Protein AF-A0A9D2EIH2-F1 (afdb_monomer_lite)

Radius of gyration: 29.34 Å; chains: 1; bounding box: 34×124×40 Å

Sequence (206 aa):
MKATLFTRWRSFARISAAAAVFTAVFATQPALVQAADYPHSTKGWLQACQKVGRKLTKHNFTYGIRSRDTLKEGIEHGRKANCAAYVSWCLQEFGVVGEGDTLYTKGGKLVTRFDTWQRRVKIIKVKKKAGKVTNLKPGDIVGWKDIVHMNIYAGENSYGEKLWLDGGSAATAPGRPRRYYRANQILPYNYLDNHKISFIIRIKGL

Foldseek 3Di:
DDDDDDDDDDDDDDDDDDDDPDPPPPPPDPPPDPPQPADLDLVRLLVLLLVLLVLLQVLFAFEDDPAALESVCCSVPPSYDAQFSSVNNSCCSRVLDDRSWTWFDDLLDIDTPDDPRPVFKDKFFFFDQQLPDPPDDQQKWWGFNPDRHIWGWHAADPVRATWIQGRHQVQFDDDPRTTGDDNSPTDRPPVSNRTTTGIIIGGPPD

Secondary structure (DSSP, 8-state):
------------------------------------SS-SSHHHHHHHHHHHHHHHHHTT-EE-S---SSHHHHHHHT-EE-HHHHHHHHHHHTTSS-TT--EEEETTEEEES--S-TTTEEEEEEEEEGGG-----TT-EEEESSSS-EEEEEEE-TT-PEEEEE-SGGGB-SSSS-BBS-TT--EE-GGGGGSEEEEEEEETT-

pLDDT: mean 86.03, std 19.99, range [34.5, 98.75]

Structure (mmCIF, N/CA/C/O backbone):
data_AF-A0A9D2EIH2-F1
#
_entry.id   AF-A0A9D2EIH2-F1
#
loop_
_atom_site.group_PDB
_atom_site.id
_atom_site.type_symbol
_atom_site.label_atom_id
_atom_site.label_alt_id
_atom_site.label_comp_id
_atom_site.label_asym_id
_atom_site.label_entity_id
_atom_site.label_seq_id
_atom_site.pdbx_PDB_ins_code
_atom_site.Cartn_x
_atom_site.Cartn_y
_atom_site.Cartn_z
_atom_site.occupancy
_atom_site.B_iso_or_equiv
_atom_site.auth_seq_id
_atom_site.auth_comp_id
_atom_site.auth_asym_id
_atom_site.auth_atom_id
_atom_site.pdbx_PDB_model_num
ATOM 1 N N . MET A 1 1 ? -4.485 -108.711 21.086 1.00 35.66 1 MET A N 1
ATOM 2 C CA . MET A 1 1 ? -3.013 -108.726 21.254 1.00 35.66 1 MET A CA 1
ATOM 3 C C . MET A 1 1 ? -2.452 -107.425 20.686 1.00 35.66 1 MET A C 1
ATOM 5 O O . MET A 1 1 ? -2.891 -107.088 19.602 1.00 35.66 1 MET A O 1
ATOM 9 N N . LYS A 1 2 ? -1.587 -106.727 21.454 1.00 34.50 2 LYS A N 1
ATOM 10 C CA . LYS A 1 2 ? -0.426 -105.859 21.088 1.00 34.50 2 LYS A CA 1
ATOM 11 C C . LYS A 1 2 ? -0.485 -105.091 19.736 1.00 34.50 2 LYS A C 1
ATOM 13 O O . LYS A 1 2 ? -0.757 -105.699 18.722 1.00 34.50 2 LYS A O 1
ATOM 18 N N . ALA A 1 3 ? -0.120 -103.819 19.569 1.00 37.75 3 ALA A N 1
ATOM 19 C CA . ALA A 1 3 ? 0.664 -102.872 20.356 1.00 37.75 3 ALA A CA 1
ATOM 20 C C . ALA A 1 3 ? 0.514 -101.442 19.774 1.00 37.75 3 ALA A C 1
ATOM 22 O O . ALA A 1 3 ? 0.181 -101.246 18.610 1.00 37.75 3 ALA A O 1
ATOM 23 N N . THR A 1 4 ? 0.819 -100.470 20.628 1.00 41.28 4 THR A N 1
ATOM 24 C CA . THR A 1 4 ? 1.286 -99.089 20.395 1.00 41.28 4 THR A CA 1
ATOM 25 C C . THR A 1 4 ? 2.268 -98.891 19.222 1.00 41.28 4 THR A C 1
ATOM 27 O O . THR A 1 4 ? 3.165 -99.713 19.078 1.00 41.28 4 THR A O 1
ATOM 30 N N . LEU A 1 5 ? 2.250 -97.739 18.526 1.00 37.62 5 LEU A N 1
ATOM 31 C CA . LEU A 1 5 ? 3.149 -96.589 18.791 1.00 37.62 5 LEU A CA 1
ATOM 32 C C . LEU A 1 5 ? 2.928 -95.401 17.823 1.00 37.62 5 LEU A C 1
ATOM 34 O O . LEU A 1 5 ? 2.564 -95.557 16.664 1.00 37.62 5 LEU A O 1
ATOM 38 N N . PHE A 1 6 ? 3.197 -94.209 18.355 1.00 39.34 6 PHE A N 1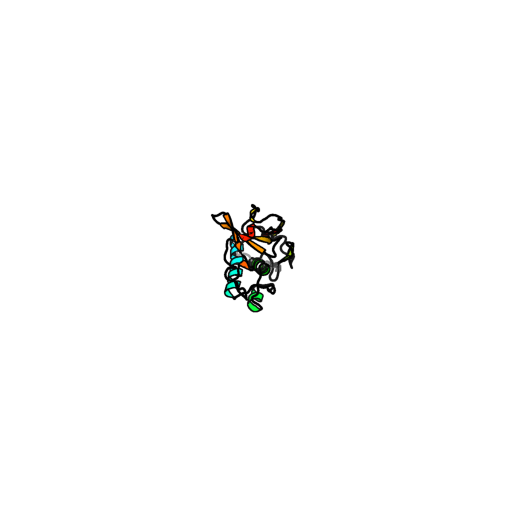
ATOM 39 C CA . PHE A 1 6 ? 3.209 -92.879 17.739 1.00 39.34 6 PHE A CA 1
ATOM 40 C C . PHE A 1 6 ? 4.209 -92.712 16.581 1.00 39.34 6 PHE A C 1
ATOM 42 O O . PHE A 1 6 ? 5.313 -93.242 16.656 1.00 39.34 6 PHE A O 1
ATOM 49 N N . THR A 1 7 ? 3.932 -91.783 15.651 1.00 44.41 7 THR A N 1
ATOM 50 C CA . THR A 1 7 ? 4.837 -90.639 15.375 1.00 44.41 7 THR A CA 1
ATOM 51 C C . THR A 1 7 ? 4.195 -89.532 14.524 1.00 44.41 7 THR A C 1
ATOM 53 O O . THR A 1 7 ? 3.436 -89.768 13.592 1.00 44.41 7 THR A O 1
ATOM 56 N N . ARG A 1 8 ? 4.512 -88.292 14.917 1.00 39.16 8 ARG A N 1
ATOM 57 C CA . ARG A 1 8 ? 4.218 -86.989 14.293 1.00 39.16 8 ARG A CA 1
ATOM 58 C C . ARG A 1 8 ? 4.809 -86.866 12.876 1.00 39.16 8 ARG A C 1
ATOM 60 O O . ARG A 1 8 ? 5.963 -87.230 12.708 1.00 39.16 8 ARG A O 1
ATOM 67 N N . TRP A 1 9 ? 4.160 -86.114 11.979 1.00 34.88 9 TRP A N 1
ATOM 68 C CA . TRP A 1 9 ? 4.660 -84.788 11.559 1.00 34.88 9 TRP A CA 1
ATOM 69 C C . TRP A 1 9 ? 3.592 -83.973 10.814 1.00 34.88 9 TRP A C 1
ATOM 71 O O . TRP A 1 9 ? 2.678 -84.497 10.191 1.00 34.88 9 TRP A O 1
ATOM 81 N N . ARG A 1 10 ? 3.708 -82.660 10.988 1.00 36.94 10 ARG A N 1
ATOM 82 C CA . ARG A 1 10 ? 2.750 -81.586 10.723 1.00 36.94 10 ARG A CA 1
ATOM 83 C C . ARG A 1 10 ? 2.661 -81.145 9.254 1.00 36.94 10 ARG A C 1
ATOM 85 O O . ARG A 1 10 ? 3.682 -80.932 8.615 1.00 36.94 10 ARG A O 1
ATOM 92 N N . SER A 1 11 ? 1.411 -80.916 8.843 1.00 44.00 11 SER A N 1
ATOM 93 C CA . SER A 1 11 ? 0.842 -79.712 8.207 1.00 44.00 11 SER A CA 1
ATOM 94 C C . SER A 1 11 ? 1.610 -78.999 7.094 1.00 44.00 11 SER A C 1
ATOM 96 O O . SER A 1 11 ? 2.642 -78.420 7.377 1.00 44.00 11 SER A O 1
ATOM 98 N N . PHE A 1 12 ? 0.970 -78.834 5.927 1.00 38.28 12 PHE A N 1
ATOM 99 C CA . PHE A 1 12 ? 0.805 -77.533 5.251 1.00 38.28 12 PHE A CA 1
ATOM 100 C C . PHE A 1 12 ? -0.429 -77.582 4.330 1.00 38.28 12 PHE A C 1
ATOM 102 O O . PHE A 1 12 ? -0.413 -78.199 3.267 1.00 38.28 12 PHE A O 1
ATOM 109 N N . ALA A 1 13 ? -1.519 -76.941 4.763 1.00 43.25 13 ALA A N 1
ATOM 110 C CA . ALA A 1 13 ? -2.694 -76.689 3.935 1.00 43.25 13 ALA A CA 1
ATOM 111 C C . ALA A 1 13 ? -2.374 -75.553 2.953 1.00 43.25 13 ALA A C 1
ATOM 113 O O . ALA A 1 13 ? -1.961 -74.466 3.357 1.00 43.25 13 ALA A O 1
ATOM 114 N N . ARG A 1 14 ? -2.545 -75.824 1.659 1.00 42.59 14 ARG A N 1
ATOM 115 C CA . ARG A 1 14 ? -2.424 -74.838 0.583 1.00 42.59 14 ARG A CA 1
ATOM 116 C C . ARG A 1 14 ? -3.642 -73.916 0.635 1.00 42.59 14 ARG A C 1
ATOM 118 O O . ARG A 1 14 ? -4.746 -74.353 0.331 1.00 42.59 14 ARG A O 1
ATOM 125 N N . ILE A 1 15 ? -3.440 -72.662 1.030 1.00 46.94 15 ILE A N 1
ATOM 126 C CA . ILE A 1 15 ? -4.450 -71.606 0.911 1.00 46.94 15 ILE A CA 1
ATOM 127 C C . ILE A 1 15 ? -4.136 -70.819 -0.359 1.00 46.94 15 ILE A C 1
ATOM 129 O O . ILE A 1 15 ? -3.085 -70.193 -0.477 1.00 46.94 15 ILE A O 1
ATOM 133 N N . SER A 1 16 ? -5.047 -70.901 -1.322 1.00 43.16 16 SER A N 1
ATOM 134 C CA . SER A 1 16 ? -5.017 -70.174 -2.587 1.00 43.16 16 SER A CA 1
ATOM 135 C C . SER A 1 16 ? -5.216 -68.677 -2.336 1.00 43.16 16 SER A C 1
ATOM 137 O O . SER A 1 16 ? -6.261 -68.264 -1.837 1.00 43.16 16 SER A O 1
ATOM 139 N N . ALA A 1 17 ? -4.221 -67.858 -2.676 1.00 41.06 17 ALA A N 1
ATOM 140 C CA . ALA A 1 17 ? -4.315 -66.405 -2.602 1.00 41.06 17 ALA A CA 1
ATOM 141 C C . ALA A 1 17 ? -5.114 -65.864 -3.800 1.00 41.06 17 ALA A C 1
ATOM 143 O O . ALA A 1 17 ? -4.624 -65.842 -4.927 1.00 41.06 17 ALA A O 1
ATOM 144 N N . ALA A 1 18 ? -6.345 -65.416 -3.554 1.00 44.53 18 ALA A N 1
ATOM 145 C CA . ALA A 1 18 ? -7.070 -64.553 -4.478 1.00 44.53 18 ALA A CA 1
ATOM 146 C C . ALA A 1 18 ? -6.528 -63.122 -4.326 1.00 44.53 18 ALA A C 1
ATOM 148 O O . ALA A 1 18 ? -6.710 -62.484 -3.289 1.00 44.53 18 ALA A O 1
ATOM 149 N N . ALA A 1 19 ? -5.822 -62.630 -5.343 1.00 44.78 19 ALA A N 1
ATOM 150 C CA . ALA A 1 19 ? -5.312 -61.265 -5.383 1.00 44.78 19 ALA A CA 1
ATOM 151 C C . ALA A 1 19 ? -6.465 -60.281 -5.648 1.00 44.78 19 ALA A C 1
ATOM 153 O O . ALA A 1 19 ? -6.881 -60.081 -6.787 1.00 44.78 19 ALA A O 1
ATOM 154 N N . ALA A 1 20 ? -6.989 -59.663 -4.590 1.00 48.16 20 ALA A N 1
ATOM 155 C CA . ALA A 1 20 ? -7.861 -58.501 -4.706 1.00 48.16 20 ALA A CA 1
ATOM 156 C C . ALA A 1 20 ? -7.002 -57.267 -5.021 1.00 48.16 20 ALA A C 1
ATOM 158 O O . ALA A 1 20 ? -6.320 -56.725 -4.150 1.00 48.16 20 ALA A O 1
ATOM 159 N N . VAL A 1 21 ? -7.012 -56.830 -6.281 1.00 45.09 21 VAL A N 1
ATOM 160 C CA . VAL A 1 21 ? -6.385 -55.573 -6.703 1.00 45.09 21 VAL A CA 1
ATOM 161 C C . VAL A 1 21 ? -7.295 -54.424 -6.274 1.00 45.09 21 VAL A C 1
ATOM 163 O O . VAL A 1 21 ? -8.202 -54.021 -6.997 1.00 45.09 21 VAL A O 1
ATOM 166 N N . PHE A 1 22 ? -7.066 -53.891 -5.076 1.00 42.72 22 PHE A N 1
ATOM 167 C CA . PHE A 1 22 ? -7.589 -52.583 -4.699 1.00 42.72 22 PHE A CA 1
ATOM 168 C C . PHE A 1 22 ? -6.728 -51.516 -5.375 1.00 42.72 22 PHE A C 1
ATOM 170 O O . PHE A 1 22 ? -5.653 -51.164 -4.890 1.00 42.72 22 PHE A O 1
ATOM 177 N N . THR A 1 23 ? -7.190 -50.980 -6.504 1.00 46.56 23 THR A N 1
ATOM 178 C CA . THR A 1 23 ? -6.662 -49.715 -7.019 1.00 46.56 23 THR A CA 1
ATOM 179 C C . THR A 1 23 ? -7.082 -48.611 -6.056 1.00 46.56 23 THR A C 1
ATOM 181 O O . THR A 1 23 ? -8.184 -48.069 -6.150 1.00 46.56 23 THR A O 1
ATOM 184 N N . ALA A 1 24 ? -6.214 -48.295 -5.096 1.00 52.09 24 ALA A N 1
ATOM 185 C CA . ALA A 1 24 ? -6.319 -47.073 -4.321 1.00 52.09 24 ALA A CA 1
ATOM 186 C C . ALA A 1 24 ? -6.140 -45.899 -5.291 1.00 52.09 24 ALA A C 1
ATOM 188 O O . ALA A 1 24 ? -5.022 -45.537 -5.659 1.00 52.09 24 ALA A O 1
ATOM 189 N N . VAL A 1 25 ? -7.252 -45.317 -5.740 1.00 51.03 25 VAL A N 1
ATOM 190 C CA . VAL A 1 25 ? -7.233 -43.984 -6.336 1.00 51.03 25 VAL A CA 1
ATOM 191 C C . VAL A 1 25 ? -6.885 -43.046 -5.190 1.00 51.03 25 VAL A C 1
ATOM 193 O O . VAL A 1 25 ? -7.752 -42.619 -4.429 1.00 51.03 25 VAL A O 1
ATOM 196 N N . PHE A 1 26 ? -5.594 -42.769 -5.019 1.00 46.97 26 PHE A N 1
ATOM 197 C CA . PHE A 1 26 ? -5.166 -41.618 -4.246 1.00 46.97 26 PHE A CA 1
ATOM 198 C C . PHE A 1 26 ? -5.733 -40.403 -4.969 1.00 46.97 26 PHE A C 1
ATOM 200 O O . PHE A 1 26 ? -5.185 -39.945 -5.970 1.00 46.97 26 PHE A O 1
ATOM 207 N N . ALA A 1 27 ? -6.873 -39.908 -4.490 1.00 51.06 27 ALA A N 1
ATOM 208 C CA . ALA A 1 27 ? -7.299 -38.556 -4.773 1.00 51.06 27 ALA A CA 1
ATOM 209 C C . ALA A 1 27 ? -6.177 -37.658 -4.251 1.00 51.06 27 ALA A C 1
ATOM 211 O O . ALA A 1 27 ? -6.099 -37.366 -3.058 1.00 51.06 27 ALA A O 1
ATOM 212 N N . THR A 1 28 ? -5.248 -37.287 -5.129 1.00 48.94 28 THR A N 1
ATOM 213 C CA . THR A 1 28 ? -4.278 -36.247 -4.833 1.00 48.94 28 THR A CA 1
ATOM 214 C C . THR A 1 28 ? -5.102 -34.993 -4.610 1.00 48.94 28 THR A C 1
ATOM 216 O O . THR A 1 28 ? -5.583 -34.377 -5.563 1.00 48.94 28 THR A O 1
ATOM 219 N N . GLN A 1 29 ? -5.321 -34.640 -3.341 1.00 44.97 29 GLN A N 1
ATOM 220 C CA . GLN A 1 29 ? -5.684 -33.277 -2.990 1.00 44.97 29 GLN A CA 1
ATOM 221 C C . GLN A 1 29 ? -4.731 -32.366 -3.773 1.00 44.97 29 GLN A C 1
ATOM 223 O O . GLN A 1 29 ? -3.523 -32.632 -3.762 1.00 44.97 29 GLN A O 1
ATOM 228 N N . PRO A 1 30 ? -5.221 -31.336 -4.486 1.00 44.81 30 PRO A N 1
ATOM 229 C CA . PRO A 1 30 ? -4.313 -30.378 -5.085 1.00 44.81 30 PRO A CA 1
ATOM 230 C C . PRO A 1 30 ? -3.443 -29.845 -3.950 1.00 44.81 30 PRO A C 1
ATOM 232 O O . PRO A 1 30 ? -3.964 -29.378 -2.934 1.00 44.81 30 PRO A O 1
ATOM 235 N N . ALA A 1 31 ? -2.131 -30.019 -4.090 1.00 44.00 31 ALA A N 1
ATOM 236 C CA . ALA A 1 31 ? -1.151 -29.632 -3.095 1.00 44.00 31 ALA A CA 1
ATOM 237 C C . ALA A 1 31 ? -1.246 -28.119 -2.855 1.00 44.00 31 ALA A C 1
ATOM 239 O O . ALA A 1 31 ? -0.608 -27.318 -3.529 1.00 44.00 31 ALA A O 1
ATOM 240 N N . LEU A 1 32 ? -2.053 -27.714 -1.880 1.00 46.12 32 LEU A N 1
ATOM 241 C CA . LEU A 1 32 ? -2.051 -26.370 -1.316 1.00 46.12 32 LEU A CA 1
ATOM 242 C C . LEU A 1 32 ? -0.958 -26.289 -0.251 1.00 46.12 32 LEU A C 1
ATOM 244 O O . LEU A 1 32 ? -1.243 -26.021 0.907 1.00 46.12 32 LEU A O 1
ATOM 248 N N . VAL A 1 33 ? 0.297 -26.553 -0.615 1.00 42.62 33 VAL A N 1
ATOM 249 C CA . VAL A 1 33 ? 1.427 -26.257 0.273 1.00 42.62 33 VAL A CA 1
ATOM 250 C C . VAL A 1 33 ? 2.649 -25.861 -0.557 1.00 42.62 33 VAL A C 1
ATOM 252 O O . VAL A 1 33 ? 3.651 -26.566 -0.607 1.00 42.62 33 VAL A O 1
ATOM 255 N N . GLN A 1 34 ? 2.6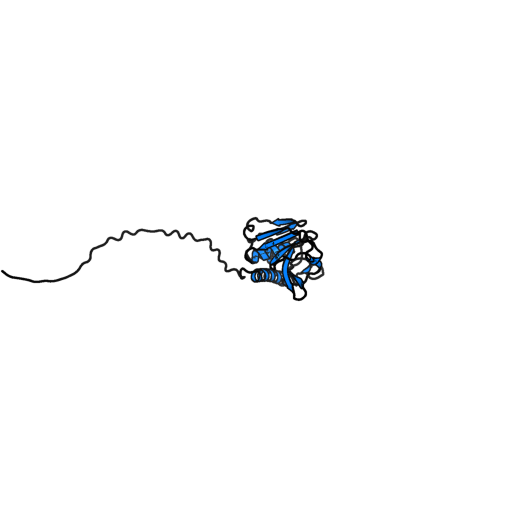07 -24.673 -1.165 1.00 40.16 34 GLN A N 1
ATOM 256 C CA . GLN A 1 34 ? 3.789 -23.827 -1.023 1.00 40.16 34 GLN A CA 1
ATOM 257 C C . GLN A 1 34 ? 3.769 -23.400 0.445 1.00 40.16 34 GLN A C 1
ATOM 259 O O . GLN A 1 34 ? 2.815 -22.745 0.872 1.00 40.16 34 GLN A O 1
ATOM 264 N N . ALA A 1 35 ? 4.761 -23.813 1.238 1.00 42.47 35 ALA A N 1
ATOM 265 C CA . ALA A 1 35 ? 4.979 -23.192 2.537 1.00 42.47 35 ALA A CA 1
ATOM 266 C C . ALA A 1 35 ? 5.021 -21.682 2.287 1.00 42.47 35 ALA A C 1
ATOM 268 O O . ALA A 1 35 ? 5.846 -21.219 1.501 1.00 42.47 35 ALA A O 1
ATOM 269 N N . ALA A 1 36 ? 4.064 -20.934 2.836 1.00 56.47 36 ALA A N 1
ATOM 270 C CA . ALA A 1 36 ? 4.052 -19.500 2.625 1.00 56.47 36 ALA A CA 1
ATOM 271 C C . ALA A 1 36 ? 5.391 -18.958 3.141 1.00 56.47 36 ALA A C 1
ATOM 273 O O . ALA A 1 36 ? 5.748 -19.222 4.290 1.00 56.47 36 ALA A O 1
ATOM 274 N N . ASP A 1 37 ? 6.108 -18.182 2.319 1.00 78.75 37 ASP A N 1
ATOM 275 C CA . ASP A 1 37 ? 7.345 -17.464 2.692 1.00 78.75 37 ASP A CA 1
ATOM 276 C C . ASP A 1 37 ? 7.169 -16.600 3.968 1.00 78.75 37 ASP A C 1
ATOM 278 O O . ASP A 1 37 ? 8.132 -16.055 4.511 1.00 78.75 37 ASP A O 1
ATOM 282 N N . TYR A 1 38 ? 5.927 -16.451 4.442 1.00 87.44 38 TYR A N 1
ATOM 283 C CA . TYR A 1 38 ? 5.506 -15.620 5.553 1.00 87.44 38 TYR A CA 1
ATOM 284 C C . TYR A 1 38 ? 4.580 -16.384 6.502 1.00 87.44 38 TYR A C 1
ATOM 286 O O . TYR A 1 38 ? 3.699 -17.120 6.049 1.00 87.44 38 TYR A O 1
ATOM 294 N N . PRO A 1 39 ? 4.669 -16.133 7.819 1.00 89.62 39 PRO A N 1
ATOM 295 C CA . PRO A 1 39 ? 3.660 -16.620 8.751 1.00 89.62 39 PRO A CA 1
ATOM 296 C C . PRO A 1 39 ? 2.291 -16.017 8.409 1.00 89.62 39 PRO A C 1
ATOM 298 O O . PRO A 1 39 ? 2.201 -14.817 8.136 1.00 89.62 39 PRO A O 1
ATOM 301 N N . HIS A 1 40 ? 1.216 -16.809 8.498 1.00 91.12 40 HIS A N 1
ATOM 302 C CA . HIS A 1 40 ? -0.156 -16.318 8.325 1.00 91.12 40 HIS A CA 1
ATOM 303 C C . HIS A 1 40 ? -0.574 -15.452 9.522 1.00 91.12 40 HIS A C 1
ATOM 305 O O . HIS A 1 40 ? -1.222 -15.895 10.462 1.00 91.12 40 HIS A O 1
ATOM 311 N N . SER A 1 41 ? -0.089 -14.217 9.524 1.00 96.25 41 SER A N 1
ATOM 312 C CA . SER A 1 41 ? -0.226 -13.245 10.600 1.00 96.25 41 SER A CA 1
ATOM 313 C C . SER A 1 41 ? -0.120 -11.842 10.022 1.00 96.25 41 SER A C 1
ATOM 315 O O . SER A 1 41 ? 0.472 -11.639 8.957 1.00 96.25 41 SER A O 1
ATOM 317 N N . THR A 1 42 ? -0.601 -10.851 10.766 1.00 97.19 42 THR A N 1
ATOM 318 C CA . THR A 1 42 ? -0.388 -9.442 10.422 1.00 97.19 42 THR A CA 1
ATOM 319 C C . THR A 1 42 ? 1.094 -9.108 10.173 1.00 97.19 42 THR A C 1
ATOM 321 O O . THR A 1 42 ? 1.417 -8.391 9.227 1.00 97.19 42 THR A O 1
ATOM 324 N N . LYS A 1 43 ? 2.023 -9.673 10.958 1.00 96.94 43 LYS A N 1
ATOM 325 C CA . LYS A 1 43 ? 3.469 -9.469 10.758 1.00 96.94 43 LYS A CA 1
ATOM 326 C C . LYS A 1 43 ? 3.941 -10.016 9.409 1.00 96.94 43 LYS A C 1
ATOM 328 O O . LYS A 1 43 ? 4.653 -9.315 8.694 1.00 96.94 43 LYS A O 1
ATOM 333 N N . GLY A 1 44 ? 3.535 -11.236 9.057 1.00 97.62 44 GLY A N 1
ATOM 334 C CA . GLY A 1 44 ? 3.892 -11.853 7.778 1.00 97.62 44 GLY A CA 1
ATOM 335 C C . GLY A 1 44 ? 3.331 -11.085 6.583 1.00 97.62 44 GLY A C 1
ATOM 336 O O . GLY A 1 44 ? 4.048 -10.838 5.616 1.00 97.62 44 GLY A O 1
ATOM 337 N N . TRP A 1 45 ? 2.093 -10.599 6.694 1.00 97.94 45 TRP A N 1
ATOM 338 C CA . TRP A 1 45 ? 1.482 -9.728 5.690 1.00 97.94 45 TRP A CA 1
ATOM 339 C C . TRP A 1 45 ? 2.303 -8.454 5.453 1.00 97.94 45 TRP A C 1
ATOM 341 O O . TRP A 1 45 ? 2.666 -8.145 4.316 1.00 97.94 45 TRP A O 1
ATOM 351 N N . LEU A 1 46 ? 2.668 -7.734 6.518 1.00 98.38 46 LEU A N 1
ATOM 352 C CA . LEU A 1 46 ? 3.494 -6.530 6.394 1.00 98.38 46 LEU A CA 1
ATOM 353 C C . LEU A 1 46 ? 4.888 -6.851 5.827 1.00 98.38 46 LEU A C 1
ATOM 355 O O . LEU A 1 46 ? 5.394 -6.096 4.997 1.00 98.38 46 LEU A O 1
ATOM 359 N N . GLN A 1 47 ? 5.490 -7.987 6.195 1.00 98.19 47 GLN A N 1
ATOM 360 C CA . GLN A 1 47 ? 6.776 -8.435 5.645 1.00 98.19 47 GLN A CA 1
ATOM 361 C C . GLN A 1 47 ? 6.716 -8.700 4.134 1.00 98.19 47 GLN A C 1
ATOM 363 O O . GLN A 1 47 ? 7.636 -8.288 3.416 1.00 98.19 47 GLN A O 1
ATOM 368 N N . ALA A 1 48 ? 5.636 -9.319 3.646 1.00 98.25 48 ALA A N 1
ATOM 369 C CA . ALA A 1 48 ? 5.388 -9.515 2.218 1.00 98.25 48 ALA A CA 1
ATOM 370 C C . ALA A 1 48 ? 5.323 -8.170 1.485 1.00 98.25 48 ALA A C 1
ATOM 372 O O . ALA A 1 48 ? 6.035 -7.940 0.503 1.00 98.25 48 ALA A O 1
ATOM 373 N N . CYS A 1 49 ? 4.578 -7.216 2.044 1.00 98.50 49 CYS A N 1
ATOM 374 C CA . CYS A 1 49 ? 4.461 -5.873 1.486 1.00 98.50 49 CYS A CA 1
ATOM 375 C C . CYS A 1 49 ? 5.804 -5.131 1.439 1.00 98.50 49 CYS A C 1
ATOM 377 O O . CYS A 1 49 ? 6.143 -4.453 0.462 1.00 98.50 49 CYS A O 1
ATOM 379 N N . GLN A 1 50 ? 6.617 -5.280 2.484 1.00 98.56 50 GLN A N 1
ATOM 380 C CA . GLN A 1 50 ? 7.960 -4.716 2.513 1.00 98.56 50 GLN A CA 1
ATOM 381 C C . GLN A 1 50 ? 8.891 -5.390 1.496 1.00 98.56 50 GLN A C 1
ATOM 383 O O . GLN A 1 50 ? 9.737 -4.699 0.928 1.00 98.56 50 GLN A O 1
ATOM 388 N N . LYS A 1 51 ? 8.754 -6.699 1.217 1.00 98.25 51 LYS A N 1
ATOM 389 C CA . LYS A 1 51 ? 9.524 -7.378 0.153 1.00 98.25 51 LYS A CA 1
ATOM 390 C C . LYS A 1 51 ? 9.185 -6.801 -1.213 1.00 98.25 51 LYS A C 1
ATOM 392 O O . LYS A 1 51 ? 10.116 -6.448 -1.939 1.00 98.25 51 LYS A O 1
ATOM 397 N N . VAL A 1 52 ? 7.900 -6.616 -1.523 1.00 98.50 52 VAL A N 1
ATOM 398 C CA . VAL A 1 52 ? 7.465 -5.930 -2.752 1.00 98.50 52 VAL A CA 1
ATOM 399 C C . VAL A 1 52 ? 8.103 -4.541 -2.823 1.00 98.50 52 VAL A C 1
ATOM 401 O O . VAL A 1 52 ? 8.769 -4.222 -3.805 1.00 98.50 52 VAL A O 1
ATOM 404 N N . GLY A 1 53 ? 8.017 -3.751 -1.748 1.00 98.19 53 GLY A N 1
ATOM 405 C CA . GLY A 1 53 ? 8.621 -2.416 -1.682 1.00 98.19 53 GLY A CA 1
ATOM 406 C C . GLY A 1 53 ? 10.136 -2.417 -1.926 1.00 98.19 53 GLY A C 1
ATOM 407 O O . GLY A 1 53 ? 10.640 -1.601 -2.697 1.00 98.19 53 GLY A O 1
ATOM 408 N N . ARG A 1 54 ? 10.868 -3.381 -1.345 1.00 98.38 54 ARG A N 1
ATOM 409 C CA . ARG A 1 54 ? 12.316 -3.547 -1.563 1.00 98.38 54 ARG A CA 1
ATOM 410 C C . ARG A 1 54 ? 12.623 -3.874 -3.020 1.00 98.38 54 ARG A C 1
ATOM 412 O O . ARG A 1 54 ? 13.608 -3.371 -3.553 1.00 98.38 54 ARG A O 1
ATOM 419 N N . LYS A 1 55 ? 11.796 -4.695 -3.674 1.00 98.12 55 LYS A N 1
ATOM 420 C CA . LYS A 1 55 ? 11.942 -5.015 -5.102 1.00 98.12 55 LYS A CA 1
ATOM 421 C C . LYS A 1 55 ? 11.725 -3.779 -5.975 1.00 98.12 55 LYS A C 1
ATOM 423 O O . LYS A 1 55 ? 1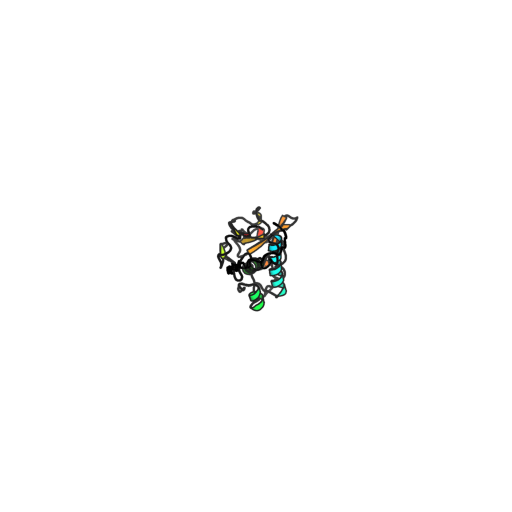2.500 -3.590 -6.908 1.00 98.12 55 LYS A O 1
ATOM 428 N N . LEU A 1 56 ? 10.766 -2.908 -5.644 1.00 98.12 56 LEU A N 1
ATOM 429 C CA . LEU A 1 56 ? 10.571 -1.647 -6.373 1.00 98.12 56 LEU A CA 1
ATOM 430 C C . LEU A 1 56 ? 11.833 -0.781 -6.347 1.00 98.12 56 LEU A C 1
ATOM 432 O O . LEU A 1 56 ? 12.293 -0.340 -7.400 1.00 98.12 56 LEU A O 1
ATOM 436 N N . THR A 1 57 ? 12.426 -0.595 -5.165 1.00 96.50 57 THR A N 1
ATOM 437 C CA . THR A 1 57 ? 13.676 0.161 -5.012 1.00 96.50 57 THR A CA 1
ATOM 438 C C . THR A 1 57 ? 14.835 -0.537 -5.730 1.00 96.50 57 THR A C 1
ATOM 440 O O . THR A 1 57 ? 15.493 0.070 -6.572 1.00 96.50 57 THR A O 1
ATOM 443 N N . LYS A 1 58 ? 15.047 -1.838 -5.477 1.00 97.12 58 LYS A N 1
ATOM 444 C CA . LYS A 1 58 ? 16.144 -2.632 -6.065 1.00 97.12 58 LYS A CA 1
ATOM 445 C C . LYS A 1 58 ? 16.144 -2.595 -7.594 1.00 97.12 58 LYS A C 1
ATOM 447 O O . LYS A 1 58 ? 17.202 -2.528 -8.209 1.00 97.12 58 LYS A O 1
ATOM 452 N N . HIS A 1 59 ? 14.965 -2.655 -8.206 1.00 96.75 59 HIS A N 1
ATOM 453 C CA . HIS A 1 59 ? 14.811 -2.692 -9.658 1.00 96.75 59 HIS A CA 1
ATOM 454 C C . HIS A 1 59 ? 14.512 -1.315 -10.267 1.00 96.75 59 HIS A C 1
ATOM 456 O O . HIS A 1 59 ? 14.107 -1.244 -11.425 1.00 96.75 59 HIS A O 1
ATOM 462 N N . ASN A 1 60 ? 14.748 -0.220 -9.534 1.00 95.00 60 ASN A N 1
ATOM 463 C CA . ASN A 1 60 ?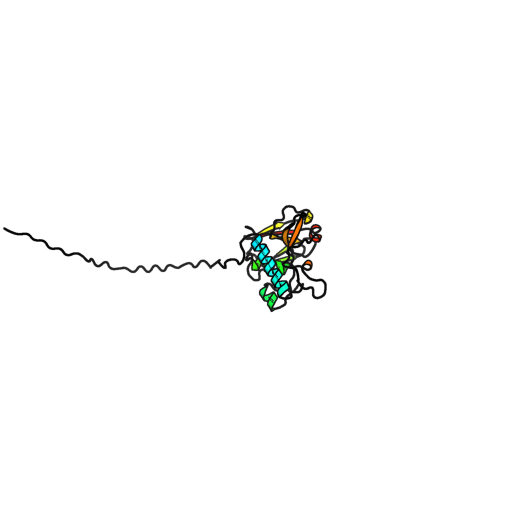 14.625 1.151 -10.035 1.00 95.00 60 ASN A CA 1
ATOM 464 C C . ASN A 1 60 ? 13.242 1.475 -10.623 1.00 95.00 60 ASN A C 1
ATOM 466 O O . ASN A 1 60 ? 13.132 2.133 -11.663 1.00 95.00 60 ASN A O 1
ATOM 470 N N . PHE A 1 61 ? 12.176 1.013 -9.966 1.00 97.75 61 PHE A N 1
ATOM 471 C CA . PHE A 1 61 ? 10.824 1.331 -10.400 1.00 97.75 61 PHE A CA 1
ATOM 472 C C . PHE A 1 61 ? 10.569 2.837 -10.358 1.00 97.75 61 PHE A C 1
ATOM 474 O O . PHE A 1 61 ? 11.054 3.567 -9.489 1.00 97.75 61 PHE A O 1
ATOM 481 N N . THR A 1 62 ? 9.739 3.293 -11.288 1.00 96.88 62 THR A N 1
ATOM 482 C CA . THR A 1 62 ? 9.250 4.668 -11.349 1.00 96.88 62 THR A CA 1
ATOM 483 C C . THR A 1 62 ? 7.741 4.708 -11.162 1.00 96.88 62 THR A C 1
ATOM 485 O O . THR A 1 62 ? 7.025 3.791 -11.567 1.00 96.88 62 THR A O 1
ATOM 488 N N . TYR A 1 63 ? 7.245 5.784 -10.560 1.00 96.50 63 TYR A N 1
ATOM 489 C CA . TYR A 1 63 ? 5.812 5.995 -10.408 1.00 96.50 63 TYR A CA 1
ATOM 490 C C . TYR A 1 63 ? 5.138 6.172 -11.778 1.00 96.50 63 TYR A C 1
ATOM 492 O O . TYR A 1 63 ? 5.641 6.904 -12.639 1.00 96.50 63 TYR A O 1
ATOM 500 N N . GLY A 1 64 ? 3.994 5.522 -11.990 1.00 94.06 64 GLY A N 1
ATOM 501 C CA . GLY A 1 64 ? 3.190 5.694 -13.197 1.00 94.06 64 GLY A CA 1
ATOM 502 C C . GLY A 1 64 ? 1.993 4.750 -13.306 1.00 94.06 64 GLY A C 1
ATOM 503 O O . GLY A 1 64 ? 1.875 3.753 -12.600 1.00 94.06 64 GLY A O 1
ATOM 504 N N . ILE A 1 65 ? 1.093 5.071 -14.235 1.00 88.50 65 ILE A N 1
ATOM 505 C CA . ILE A 1 65 ? -0.185 4.360 -14.413 1.00 88.50 65 ILE A CA 1
ATOM 506 C C . ILE A 1 65 ? -0.073 3.050 -15.211 1.00 88.50 65 ILE A C 1
ATOM 508 O O . ILE A 1 65 ? -0.970 2.223 -15.139 1.00 88.50 65 ILE A O 1
ATOM 512 N N . ARG A 1 66 ? 1.015 2.846 -15.968 1.00 90.75 66 ARG A N 1
ATOM 513 C CA . ARG A 1 66 ? 1.229 1.665 -16.830 1.00 90.75 66 ARG A CA 1
ATOM 514 C C . ARG A 1 66 ? 1.948 0.527 -16.093 1.00 90.75 66 ARG A C 1
ATOM 516 O O . ARG A 1 66 ? 2.968 0.034 -16.567 1.00 90.75 66 ARG A O 1
ATOM 523 N N . SER A 1 67 ? 1.481 0.188 -14.896 1.00 94.06 67 SER A N 1
ATOM 524 C CA . SER A 1 67 ? 1.971 -0.973 -14.144 1.00 94.06 67 SER A CA 1
ATOM 525 C C . SER A 1 67 ? 1.500 -2.282 -14.777 1.00 94.06 67 SER A C 1
ATOM 527 O O . SER A 1 67 ? 0.462 -2.304 -15.434 1.00 94.06 67 SER A O 1
ATOM 529 N N . ARG A 1 68 ? 2.263 -3.358 -14.572 1.00 96.75 68 ARG A N 1
ATOM 530 C CA . ARG A 1 68 ? 1.870 -4.722 -14.957 1.00 96.75 68 ARG A CA 1
ATOM 531 C C . ARG A 1 68 ? 1.010 -5.372 -13.879 1.00 96.75 68 ARG A C 1
ATOM 533 O O . ARG A 1 68 ? 0.963 -4.879 -12.750 1.00 96.75 68 ARG A O 1
ATOM 540 N N . ASP A 1 69 ? 0.353 -6.468 -14.230 1.00 97.00 69 ASP A N 1
ATOM 541 C CA . ASP A 1 69 ? -0.557 -7.151 -13.313 1.00 97.00 69 ASP A CA 1
ATOM 542 C C . ASP A 1 69 ? 0.209 -7.983 -12.273 1.00 97.00 69 ASP A C 1
ATOM 544 O O . ASP A 1 69 ? -0.255 -8.120 -11.142 1.00 97.00 69 ASP A O 1
ATOM 548 N N . THR A 1 70 ? 1.445 -8.400 -12.579 1.00 97.81 70 THR A N 1
ATOM 549 C CA . THR A 1 70 ? 2.360 -9.069 -11.636 1.00 97.81 70 THR A CA 1
ATOM 550 C C . THR A 1 70 ? 3.645 -8.268 -11.400 1.00 97.81 70 THR A C 1
ATOM 552 O O . THR A 1 70 ? 4.105 -7.496 -12.251 1.00 97.81 70 THR A O 1
ATOM 555 N N . LEU A 1 71 ? 4.268 -8.460 -10.230 1.00 97.75 71 LEU A N 1
ATOM 556 C CA . LEU A 1 71 ? 5.560 -7.838 -9.919 1.00 97.75 71 LEU A CA 1
ATOM 557 C C . LEU A 1 71 ? 6.668 -8.360 -10.843 1.00 97.75 71 LEU A C 1
ATOM 559 O O . LEU A 1 71 ? 7.546 -7.588 -11.233 1.00 97.75 71 LEU A O 1
ATOM 563 N N . LYS A 1 72 ? 6.623 -9.650 -11.197 1.00 97.50 72 LYS A N 1
ATOM 564 C CA . LYS A 1 72 ? 7.594 -10.292 -12.090 1.00 97.50 72 LYS A CA 1
ATOM 565 C C . LYS A 1 72 ? 7.611 -9.609 -13.457 1.00 97.50 72 LYS A C 1
ATOM 567 O O . LYS A 1 72 ? 8.643 -9.068 -13.849 1.00 97.50 72 LYS A O 1
ATOM 572 N N . GLU A 1 73 ? 6.454 -9.502 -14.107 1.00 97.31 73 GLU A N 1
ATOM 573 C CA . GLU A 1 73 ? 6.331 -8.776 -15.375 1.00 97.31 73 GLU A CA 1
ATOM 574 C C . GLU A 1 73 ? 6.710 -7.299 -15.224 1.00 97.31 73 GLU A C 1
ATOM 576 O O . GLU A 1 73 ? 7.301 -6.694 -16.119 1.00 97.31 73 GLU A O 1
ATOM 581 N N . GLY A 1 74 ? 6.385 -6.689 -14.080 1.00 97.19 74 GLY A N 1
ATOM 582 C CA . GLY A 1 74 ? 6.794 -5.325 -13.765 1.00 97.19 74 GLY A CA 1
ATOM 583 C C . GLY A 1 74 ? 8.315 -5.153 -13.795 1.00 97.19 74 GLY A C 1
ATOM 584 O O . GLY A 1 74 ? 8.805 -4.158 -14.332 1.00 97.19 74 GLY A O 1
ATOM 585 N N . ILE A 1 75 ? 9.065 -6.111 -13.245 1.00 97.25 75 ILE A N 1
ATOM 586 C CA . ILE A 1 75 ? 10.534 -6.100 -13.221 1.00 97.25 75 ILE A CA 1
ATOM 587 C C . ILE A 1 75 ? 11.102 -6.242 -14.642 1.00 97.25 75 ILE A C 1
ATOM 589 O O . ILE A 1 75 ? 12.054 -5.530 -14.989 1.00 97.25 75 ILE A O 1
ATOM 593 N N . GLU A 1 76 ? 10.500 -7.114 -15.450 1.00 95.88 76 GLU A N 1
ATOM 594 C CA . GLU A 1 76 ? 10.955 -7.478 -16.797 1.00 95.88 76 GLU A CA 1
ATOM 595 C C . GLU A 1 76 ? 10.591 -6.425 -17.863 1.00 95.88 76 GLU A C 1
ATOM 597 O O . GLU A 1 76 ? 11.420 -6.086 -18.706 1.00 95.88 76 GLU A O 1
ATOM 602 N N . HIS A 1 77 ? 9.384 -5.846 -17.812 1.00 88.44 77 HIS A N 1
ATOM 603 C CA . HIS A 1 77 ? 8.762 -5.197 -18.979 1.00 88.44 77 HIS A CA 1
ATOM 604 C C . HIS A 1 77 ? 8.204 -3.784 -18.752 1.00 88.44 77 HIS A C 1
ATOM 606 O O . HIS A 1 77 ? 7.336 -3.324 -19.506 1.00 88.44 77 HIS A O 1
ATOM 612 N N . GLY A 1 78 ? 8.661 -3.054 -17.731 1.00 80.06 78 GLY A N 1
ATOM 613 C CA . GLY A 1 78 ? 8.314 -1.628 -17.655 1.00 80.06 78 GLY A CA 1
ATOM 614 C C . GLY A 1 78 ? 8.715 -0.873 -16.398 1.00 80.06 78 GLY A C 1
ATOM 615 O O . GLY A 1 78 ? 8.827 0.351 -16.455 1.00 80.06 78 GLY A O 1
ATOM 616 N N . ARG A 1 79 ? 8.942 -1.560 -15.273 1.00 93.81 79 ARG A N 1
ATOM 617 C CA . ARG A 1 79 ? 9.374 -0.973 -13.990 1.00 93.81 79 ARG A CA 1
ATOM 618 C C . ARG A 1 79 ? 8.522 0.240 -13.592 1.00 93.81 79 ARG A C 1
ATOM 620 O O . ARG A 1 79 ? 9.022 1.250 -13.092 1.00 93.81 79 ARG A O 1
ATOM 627 N N . LYS A 1 80 ? 7.217 0.161 -13.864 1.00 96.81 80 LYS A N 1
ATOM 628 C CA . LYS A 1 80 ? 6.210 1.151 -13.470 1.00 96.81 80 LYS A CA 1
ATOM 629 C C . LYS A 1 80 ? 5.354 0.570 -12.363 1.00 96.81 80 LYS A C 1
ATOM 631 O O . LYS A 1 80 ? 4.864 -0.547 -12.491 1.00 96.81 80 LYS A O 1
ATOM 636 N N . ALA A 1 81 ? 5.152 1.344 -11.307 1.00 97.44 81 ALA A N 1
ATOM 637 C CA . ALA A 1 81 ? 4.215 1.011 -10.247 1.00 97.44 81 ALA A CA 1
ATOM 638 C C . ALA A 1 81 ? 3.425 2.244 -9.810 1.00 97.44 81 ALA A C 1
ATOM 640 O O . ALA A 1 81 ? 3.792 3.387 -10.091 1.00 97.44 81 ALA A O 1
ATOM 641 N N . ASN A 1 82 ? 2.323 1.985 -9.127 1.00 97.06 82 ASN A N 1
ATOM 642 C CA . ASN A 1 82 ? 1.510 2.962 -8.422 1.00 97.06 82 ASN A CA 1
ATOM 643 C C . ASN A 1 82 ? 0.933 2.290 -7.166 1.00 97.06 82 ASN A C 1
ATOM 645 O O . ASN A 1 82 ? 1.200 1.115 -6.905 1.00 97.06 82 ASN A O 1
ATOM 649 N N . CYS A 1 83 ? 0.140 3.028 -6.392 1.00 96.62 83 CYS A N 1
ATOM 650 C CA . CYS A 1 83 ? -0.413 2.538 -5.131 1.00 96.62 83 CYS A CA 1
ATOM 651 C C . CYS A 1 83 ? -1.257 1.266 -5.290 1.00 96.62 83 CYS A C 1
ATOM 653 O O . CYS A 1 83 ? -1.124 0.341 -4.492 1.00 96.62 83 CYS A O 1
ATOM 655 N N . ALA A 1 84 ? -2.069 1.192 -6.344 1.00 97.50 84 ALA A N 1
ATOM 656 C CA . ALA A 1 84 ? -2.912 0.040 -6.634 1.00 97.50 84 ALA A CA 1
ATOM 657 C C . ALA A 1 84 ? -2.088 -1.189 -7.054 1.00 97.50 84 ALA A C 1
ATOM 659 O O . ALA A 1 84 ? -2.320 -2.287 -6.546 1.00 97.50 84 ALA A O 1
ATOM 660 N N . ALA A 1 85 ? -1.085 -0.998 -7.918 1.00 98.00 85 ALA A N 1
ATOM 661 C CA . ALA A 1 85 ? -0.172 -2.063 -8.330 1.00 98.00 85 ALA A CA 1
ATOM 662 C C . ALA A 1 85 ? 0.608 -2.628 -7.139 1.00 98.00 85 ALA A C 1
ATOM 664 O O . ALA A 1 85 ? 0.647 -3.837 -6.950 1.00 98.00 85 ALA A O 1
ATOM 665 N N . TYR A 1 86 ? 1.153 -1.751 -6.289 1.00 98.56 86 TYR A N 1
ATOM 666 C CA . TYR A 1 86 ? 1.849 -2.155 -5.071 1.00 98.56 86 TYR A CA 1
ATOM 667 C C . TYR A 1 86 ? 0.961 -3.026 -4.178 1.00 98.56 86 TYR A C 1
ATOM 669 O O . TYR A 1 86 ? 1.344 -4.146 -3.866 1.00 98.56 86 TYR A O 1
ATOM 677 N N . VAL A 1 87 ? -0.243 -2.559 -3.828 1.00 98.44 87 VAL A N 1
ATOM 678 C CA . VAL A 1 87 ? -1.178 -3.323 -2.984 1.00 98.44 87 VAL A CA 1
ATOM 679 C C . VAL A 1 87 ? -1.577 -4.652 -3.634 1.00 98.44 87 VAL A C 1
ATOM 681 O O . VAL A 1 87 ? -1.636 -5.666 -2.942 1.00 98.44 87 VAL A O 1
ATOM 684 N N . SER A 1 88 ? -1.821 -4.666 -4.947 1.00 98.25 88 SER A N 1
ATOM 685 C CA . SER A 1 88 ? -2.160 -5.893 -5.683 1.00 98.25 88 SER A CA 1
ATOM 686 C C . SER A 1 88 ? -1.018 -6.907 -5.615 1.00 98.25 88 SER A C 1
ATOM 688 O O . SER A 1 88 ? -1.235 -8.050 -5.227 1.00 98.25 88 SER A O 1
ATOM 690 N N . TRP A 1 89 ? 0.218 -6.481 -5.877 1.00 98.56 89 TRP A N 1
ATOM 691 C CA . TRP A 1 89 ? 1.389 -7.352 -5.783 1.00 98.56 89 TRP A CA 1
ATOM 692 C C . TRP A 1 89 ? 1.672 -7.811 -4.359 1.00 98.56 89 TRP A C 1
ATOM 694 O O . TRP A 1 89 ? 2.115 -8.937 -4.179 1.00 98.56 89 TRP A O 1
ATOM 704 N N . CYS A 1 90 ? 1.387 -6.995 -3.342 1.00 98.50 90 CYS A N 1
ATOM 705 C CA . CYS A 1 90 ? 1.447 -7.440 -1.954 1.00 98.50 90 CYS A CA 1
ATOM 706 C C . CYS A 1 90 ? 0.470 -8.594 -1.703 1.00 98.50 90 CYS A C 1
ATOM 708 O O . CYS A 1 90 ? 0.861 -9.610 -1.134 1.00 98.50 90 CYS A O 1
ATOM 710 N N . LEU A 1 91 ? -0.790 -8.456 -2.137 1.00 97.94 91 LEU A N 1
ATOM 711 C CA . LEU A 1 91 ? -1.814 -9.495 -1.980 1.00 97.94 91 LEU A CA 1
ATOM 712 C C . LEU A 1 91 ? -1.437 -10.792 -2.706 1.00 97.94 91 LEU A C 1
ATOM 714 O O . LEU A 1 91 ? -1.690 -11.866 -2.162 1.00 97.94 91 LEU A O 1
ATOM 718 N N . GLN A 1 92 ? -0.830 -10.687 -3.891 1.00 97.38 92 GLN A N 1
ATOM 719 C CA . GLN A 1 92 ? -0.294 -11.821 -4.651 1.00 97.38 92 GLN A CA 1
ATOM 720 C C . GLN A 1 92 ? 0.884 -12.473 -3.911 1.00 97.38 92 GLN A C 1
ATOM 722 O O . GLN A 1 92 ? 0.861 -13.670 -3.651 1.00 97.38 92 GLN A O 1
ATOM 727 N N . GLU A 1 93 ? 1.871 -11.676 -3.491 1.00 97.44 93 GLU A N 1
ATOM 728 C CA . GLU A 1 93 ? 3.060 -12.128 -2.755 1.00 97.44 93 GLU A CA 1
ATOM 729 C C . GLU A 1 93 ? 2.701 -12.839 -1.441 1.00 97.44 93 GLU A C 1
ATOM 731 O O . GLU A 1 93 ? 3.358 -13.801 -1.056 1.00 97.44 93 GLU A O 1
ATOM 736 N N . PHE A 1 94 ? 1.652 -12.386 -0.750 1.00 97.00 94 PHE A N 1
ATOM 737 C CA . PHE A 1 94 ? 1.173 -13.016 0.482 1.00 97.00 94 PHE A CA 1
ATOM 738 C C . PHE A 1 94 ? 0.181 -14.172 0.242 1.00 97.00 94 PHE A C 1
ATOM 740 O O . PHE A 1 94 ? -0.189 -14.866 1.186 1.00 97.00 94 PHE A O 1
ATOM 747 N N . GLY A 1 95 ? -0.277 -14.388 -0.996 1.00 94.69 95 GLY A N 1
ATOM 748 C CA . GLY A 1 95 ? -1.196 -15.476 -1.353 1.00 94.69 95 GLY A CA 1
ATOM 749 C C . GLY A 1 95 ? -2.668 -15.238 -0.987 1.00 94.69 95 GLY A C 1
ATOM 750 O O . GLY A 1 95 ? -3.439 -16.188 -0.823 1.00 94.69 95 GLY A O 1
ATOM 751 N N . VAL A 1 96 ? -3.098 -13.981 -0.835 1.00 95.19 96 VAL A N 1
ATOM 752 C CA . VAL A 1 96 ? -4.521 -13.643 -0.620 1.00 95.19 96 VAL A CA 1
ATOM 753 C C . VAL A 1 96 ? -5.318 -13.783 -1.912 1.00 95.19 96 VAL A C 1
ATOM 755 O O . VAL A 1 96 ? -6.479 -14.188 -1.868 1.00 95.19 96 VAL A O 1
ATOM 758 N N . VAL A 1 97 ? -4.694 -13.444 -3.038 1.00 95.38 97 VAL A N 1
ATOM 759 C CA . VAL A 1 97 ? -5.261 -13.488 -4.393 1.00 95.38 97 VAL A CA 1
ATOM 760 C C . VAL A 1 97 ? -4.301 -14.238 -5.319 1.00 95.38 97 VAL A C 1
ATOM 762 O O . VAL A 1 97 ? -3.144 -14.454 -4.948 1.00 95.38 97 VAL A O 1
ATOM 765 N N . GLY A 1 98 ? -4.780 -14.668 -6.486 1.00 93.94 98 GLY A N 1
ATOM 766 C CA . GLY A 1 98 ? -3.966 -15.379 -7.472 1.00 93.94 98 GLY A CA 1
ATOM 767 C C . GLY A 1 98 ? -3.013 -14.455 -8.230 1.00 93.94 98 GLY A C 1
ATOM 768 O O . GLY A 1 98 ? -3.164 -13.235 -8.220 1.00 93.94 98 GLY A O 1
ATOM 769 N N . GLU A 1 99 ? -2.022 -15.035 -8.905 1.00 95.06 99 GLU A N 1
ATOM 770 C CA . GLU A 1 99 ? -1.137 -14.285 -9.801 1.00 95.06 99 GLU A CA 1
ATOM 771 C C . GLU A 1 99 ? -1.954 -13.555 -10.884 1.00 95.06 99 GLU A C 1
ATOM 773 O O . GLU A 1 99 ? -2.854 -14.131 -11.488 1.00 95.06 99 GLU A O 1
ATOM 778 N N . GLY A 1 100 ? -1.664 -12.268 -11.101 1.00 95.94 100 GLY A N 1
ATOM 779 C CA . GLY A 1 100 ? -2.385 -11.421 -12.061 1.00 95.94 100 GLY A CA 1
ATOM 780 C C . GLY A 1 100 ? -3.676 -10.783 -11.528 1.00 95.94 100 GLY A C 1
ATOM 781 O O . GLY A 1 100 ? -4.172 -9.826 -12.127 1.00 95.94 100 GLY A O 1
ATOM 782 N N . ASP A 1 101 ? -4.188 -11.211 -10.369 1.00 96.94 101 ASP A N 1
ATOM 783 C CA . ASP A 1 101 ? -5.351 -10.579 -9.740 1.00 96.94 101 ASP A CA 1
ATOM 784 C C . ASP A 1 101 ? -4.995 -9.159 -9.273 1.00 96.94 101 ASP A C 1
ATOM 786 O O . ASP A 1 101 ? -4.109 -8.945 -8.435 1.00 96.94 101 ASP A O 1
ATOM 790 N N . THR A 1 102 ? -5.704 -8.159 -9.803 1.00 97.06 102 THR A N 1
ATOM 791 C CA . THR A 1 102 ? -5.453 -6.743 -9.502 1.00 97.06 102 THR A CA 1
ATOM 792 C C . THR A 1 102 ? -6.690 -5.999 -9.023 1.00 97.06 102 THR A C 1
ATOM 794 O O . THR A 1 102 ? -7.831 -6.271 -9.412 1.00 97.06 102 THR A O 1
ATOM 797 N N . LEU A 1 103 ? -6.458 -5.018 -8.153 1.00 96.81 103 LEU A N 1
ATOM 798 C CA . LEU A 1 103 ? -7.478 -4.112 -7.641 1.00 96.81 103 LEU A CA 1
ATOM 799 C C . LEU A 1 103 ? -7.011 -2.665 -7.710 1.00 96.81 103 LEU A C 1
ATOM 801 O O . LEU A 1 103 ? -5.817 -2.383 -7.746 1.00 96.81 103 LEU A O 1
ATOM 805 N N . TYR A 1 104 ? -7.961 -1.736 -7.702 1.00 95.62 104 TYR A N 1
ATOM 806 C CA . TYR A 1 104 ? -7.681 -0.306 -7.644 1.00 95.62 104 TYR A CA 1
ATOM 807 C C . TYR A 1 104 ? -8.870 0.491 -7.095 1.00 95.62 104 TYR A C 1
ATOM 809 O O . TYR A 1 104 ? -9.974 -0.027 -6.901 1.00 95.62 104 TYR A O 1
ATOM 817 N N . THR A 1 105 ? -8.648 1.784 -6.855 1.00 92.94 105 THR A N 1
ATOM 818 C CA . THR A 1 105 ? -9.694 2.741 -6.484 1.00 92.94 105 THR A CA 1
ATOM 819 C C . THR A 1 105 ? -10.143 3.580 -7.678 1.00 92.94 105 THR A C 1
ATOM 821 O O . THR A 1 105 ? -9.331 4.118 -8.428 1.00 92.94 105 THR A O 1
ATOM 824 N N . LYS A 1 106 ? -11.460 3.763 -7.832 1.00 91.44 106 LYS A N 1
ATOM 825 C CA . LYS A 1 106 ? -12.064 4.703 -8.793 1.00 91.44 106 LYS A CA 1
ATOM 826 C C . LYS A 1 106 ? -13.127 5.550 -8.095 1.00 91.44 106 LYS A C 1
ATOM 828 O O . LYS A 1 106 ? -14.206 5.059 -7.773 1.00 91.44 106 LYS A O 1
ATOM 833 N N . GLY A 1 107 ? -12.820 6.817 -7.805 1.00 87.38 107 GLY A N 1
ATOM 834 C CA . GLY A 1 107 ? -13.748 7.733 -7.113 1.00 87.38 107 GLY A CA 1
ATOM 835 C C . GLY A 1 107 ? -14.165 7.264 -5.707 1.00 87.38 107 GLY A C 1
ATOM 836 O O . GLY A 1 107 ? -15.315 7.455 -5.287 1.00 87.38 107 GLY A O 1
ATOM 837 N N . GLY A 1 108 ? -13.256 6.580 -5.004 1.00 89.69 108 GLY A N 1
ATOM 838 C CA . GLY A 1 108 ? -13.507 5.937 -3.712 1.00 89.69 108 GLY A CA 1
ATOM 839 C C . GLY A 1 108 ? -14.272 4.615 -3.783 1.00 89.69 108 GLY A C 1
ATOM 840 O O . GLY A 1 108 ? -14.640 4.071 -2.745 1.00 89.69 108 GLY A O 1
ATOM 841 N N . LYS A 1 109 ? -14.530 4.078 -4.976 1.00 94.19 109 LYS A N 1
ATOM 842 C CA . LYS A 1 109 ? -15.052 2.718 -5.142 1.00 94.19 109 LYS A CA 1
ATOM 843 C C . LYS A 1 109 ? -13.889 1.750 -5.319 1.00 94.19 109 LYS A C 1
ATOM 845 O O . LYS A 1 109 ? -12.928 2.080 -6.011 1.00 94.19 109 LYS A O 1
ATOM 850 N N . LEU A 1 110 ? -13.995 0.580 -4.701 1.00 95.62 110 LEU A N 1
ATOM 851 C CA . LEU A 1 110 ? -13.106 -0.541 -4.972 1.00 95.62 110 LEU A CA 1
ATOM 852 C C . LEU A 1 110 ? -13.499 -1.160 -6.313 1.00 95.62 110 LEU A C 1
ATOM 854 O O . LEU A 1 110 ? -14.674 -1.456 -6.526 1.00 95.62 110 LEU A O 1
ATOM 858 N N . VAL A 1 111 ? -12.523 -1.344 -7.192 1.00 95.81 111 VAL A N 1
ATOM 859 C CA . VAL A 1 111 ? -12.663 -2.125 -8.419 1.00 95.81 111 VAL A CA 1
ATOM 860 C C . VAL A 1 111 ? -11.693 -3.293 -8.334 1.00 95.81 111 VAL A C 1
ATOM 862 O O . VAL A 1 111 ? -10.512 -3.085 -8.063 1.00 95.81 111 VAL A O 1
ATOM 865 N N . THR A 1 112 ? -12.193 -4.504 -8.551 1.00 96.25 112 THR A N 1
ATOM 866 C CA . THR A 1 112 ? -11.389 -5.726 -8.657 1.00 96.25 112 THR A CA 1
ATOM 867 C C . THR A 1 112 ? -11.476 -6.260 -10.078 1.00 96.25 112 THR A C 1
ATOM 869 O O . THR A 1 112 ? -12.488 -6.078 -10.755 1.00 96.25 112 THR A O 1
ATOM 872 N N . ARG A 1 113 ? -10.415 -6.923 -10.534 1.00 93.62 113 ARG A N 1
ATOM 873 C CA . ARG A 1 113 ? -10.393 -7.706 -11.779 1.00 93.62 113 ARG A CA 1
ATOM 874 C C . ARG A 1 113 ? -10.382 -9.207 -11.493 1.00 93.62 113 ARG A C 1
ATOM 876 O O . ARG A 1 113 ? -9.718 -9.965 -12.178 1.00 93.62 113 ARG A O 1
ATOM 883 N N . PHE A 1 114 ? -11.072 -9.586 -10.423 1.00 92.12 114 PHE A N 1
ATOM 884 C CA . PHE A 1 114 ? -11.129 -10.936 -9.881 1.00 92.12 114 PHE A CA 1
ATOM 885 C C . PHE A 1 114 ? -12.256 -11.029 -8.845 1.00 92.12 114 PHE A C 1
ATOM 887 O O . PHE A 1 114 ? -12.747 -10.007 -8.340 1.00 92.12 114 PHE A O 1
ATOM 894 N N . ASP A 1 115 ? -12.640 -12.256 -8.507 1.00 87.62 115 ASP A N 1
ATOM 895 C CA . ASP A 1 115 ? -13.778 -12.578 -7.649 1.00 87.62 115 ASP A CA 1
ATOM 896 C C . ASP A 1 115 ? -13.521 -13.782 -6.723 1.00 87.62 115 ASP A C 1
ATOM 898 O O . ASP A 1 115 ? -14.470 -14.394 -6.255 1.00 87.62 115 ASP A O 1
ATOM 902 N N . THR A 1 116 ? -12.270 -14.135 -6.430 1.00 82.81 116 THR A N 1
ATOM 903 C CA . THR A 1 116 ? -11.926 -15.359 -5.673 1.00 82.81 116 THR A CA 1
ATOM 904 C C . THR A 1 116 ? -11.691 -15.123 -4.170 1.00 82.81 116 THR A C 1
ATOM 906 O O . THR A 1 116 ? -11.608 -16.059 -3.368 1.00 82.81 116 THR A O 1
ATOM 909 N N . TRP A 1 117 ? -11.592 -13.860 -3.745 1.00 91.31 117 TRP A N 1
ATOM 910 C CA . TRP A 1 117 ? -11.118 -13.461 -2.410 1.00 91.31 117 TRP A CA 1
ATOM 911 C C . TRP A 1 117 ? -12.192 -13.164 -1.350 1.00 91.31 117 TRP A C 1
ATOM 913 O O . TRP A 1 117 ? -11.851 -12.904 -0.196 1.00 91.31 117 TRP A O 1
ATOM 923 N N . GLN A 1 118 ? -13.489 -13.192 -1.667 1.00 88.44 118 GLN A N 1
ATOM 924 C CA . GLN A 1 118 ? -14.570 -12.735 -0.767 1.00 88.44 118 GLN A CA 1
ATOM 925 C C . GLN A 1 118 ? -14.610 -13.548 0.536 1.00 88.44 118 GLN A C 1
ATOM 927 O O . GLN A 1 118 ? -14.943 -13.029 1.607 1.00 88.44 118 GLN A O 1
ATOM 932 N N . ARG A 1 119 ? -14.216 -14.828 0.481 1.00 90.56 119 ARG A N 1
ATOM 933 C CA . ARG A 1 119 ? -14.079 -15.668 1.682 1.00 90.56 119 ARG A CA 1
ATOM 934 C C . ARG A 1 119 ? -12.859 -15.303 2.531 1.00 90.56 119 ARG A C 1
ATOM 936 O O . ARG A 1 119 ? -12.914 -15.501 3.738 1.00 90.56 119 ARG A O 1
ATOM 943 N N . ARG A 1 120 ? -11.827 -14.699 1.935 1.00 94.19 120 ARG A N 1
ATOM 944 C CA . ARG A 1 120 ? -10.536 -14.347 2.555 1.00 94.19 120 ARG A CA 1
ATOM 945 C C . ARG A 1 120 ? -10.500 -12.932 3.128 1.00 94.19 120 ARG A C 1
ATOM 947 O O . ARG A 1 120 ? -9.731 -12.674 4.045 1.00 94.19 120 ARG A O 1
ATOM 954 N N . VAL A 1 121 ? -11.343 -12.021 2.638 1.00 96.62 121 VAL A N 1
ATOM 955 C CA . VAL A 1 121 ? -11.358 -10.622 3.096 1.00 96.62 121 VAL A CA 1
ATOM 956 C C . VAL A 1 121 ? -12.722 -10.179 3.622 1.00 96.62 121 VAL A C 1
ATOM 958 O O . VAL A 1 121 ? -13.765 -10.756 3.313 1.00 96.62 121 VAL A O 1
ATOM 961 N N . LYS A 1 122 ? -12.721 -9.130 4.444 1.00 97.06 122 LYS A N 1
ATOM 962 C CA . LYS A 1 122 ? -13.893 -8.350 4.842 1.00 97.06 122 LYS A CA 1
ATOM 963 C C . LYS A 1 122 ? -13.734 -6.933 4.303 1.00 97.06 122 LYS A C 1
ATOM 965 O O . LYS A 1 122 ? -12.729 -6.280 4.572 1.00 97.06 122 LYS A O 1
ATOM 970 N N . ILE A 1 123 ? -14.746 -6.450 3.589 1.00 96.50 123 ILE A N 1
ATOM 971 C CA . ILE A 1 123 ? -14.791 -5.074 3.087 1.00 96.50 123 ILE A CA 1
ATOM 972 C C . ILE A 1 123 ? -15.663 -4.253 4.035 1.00 96.50 123 ILE A C 1
ATOM 974 O O . ILE A 1 123 ? -16.832 -4.571 4.252 1.00 96.50 123 ILE A O 1
ATOM 978 N N . ILE A 1 124 ? -15.095 -3.203 4.617 1.00 96.69 124 ILE A N 1
ATOM 979 C CA . ILE A 1 124 ? -15.763 -2.332 5.586 1.00 96.69 124 ILE A CA 1
ATOM 980 C C . ILE A 1 124 ? -15.889 -0.953 4.949 1.00 96.69 124 ILE A C 1
ATOM 982 O O . ILE A 1 124 ? -14.885 -0.318 4.641 1.00 96.69 124 ILE A O 1
ATOM 986 N N . LYS A 1 125 ? -17.118 -0.472 4.744 1.00 96.44 125 LYS A N 1
ATOM 987 C CA . LYS A 1 125 ? -17.346 0.892 4.250 1.00 96.44 125 LYS A CA 1
ATOM 988 C C . LYS A 1 125 ? -17.076 1.892 5.369 1.00 96.44 125 LYS A C 1
ATOM 990 O O . LYS A 1 125 ? -17.592 1.747 6.474 1.00 96.44 125 LYS A O 1
ATOM 995 N N . VAL A 1 126 ? -16.313 2.929 5.054 1.00 94.81 126 VAL A N 1
ATOM 996 C CA . VAL A 1 126 ? -15.997 4.036 5.958 1.00 94.81 126 VAL A CA 1
ATOM 997 C C . VAL A 1 126 ? -16.361 5.337 5.246 1.00 94.81 126 VAL A C 1
ATOM 999 O O . VAL A 1 126 ? -16.385 5.406 4.022 1.00 94.81 126 VAL A O 1
ATOM 1002 N N . LYS A 1 127 ? -16.734 6.368 6.005 1.00 91.44 127 LYS A N 1
ATOM 1003 C CA . LYS A 1 127 ? -17.041 7.707 5.472 1.00 91.44 127 LYS A CA 1
ATOM 1004 C C . LYS A 1 127 ? -16.558 8.800 6.428 1.00 91.44 127 LYS A C 1
ATOM 1006 O O . LYS A 1 127 ? -17.244 9.791 6.661 1.00 91.44 127 LYS A O 1
ATOM 1011 N N . LYS A 1 128 ? -15.394 8.581 7.039 1.00 95.75 128 LYS A N 1
ATOM 1012 C CA . LYS A 1 128 ? -14.802 9.444 8.070 1.00 95.75 128 LYS A CA 1
ATOM 1013 C C . LYS A 1 128 ? -13.368 9.802 7.688 1.00 95.75 128 LYS A C 1
ATOM 1015 O O . LYS A 1 128 ? -12.724 9.055 6.953 1.00 95.75 128 LYS A O 1
ATOM 1020 N N . LYS A 1 129 ? -12.890 10.945 8.187 1.00 97.00 129 LYS A N 1
ATOM 1021 C CA . LYS A 1 129 ? -11.471 11.317 8.106 1.00 97.00 129 LYS A CA 1
ATOM 1022 C C . LYS A 1 129 ? -10.622 10.278 8.838 1.00 97.00 129 LYS A C 1
ATOM 1024 O O . LYS A 1 129 ? -11.053 9.848 9.908 1.00 97.00 129 LYS A O 1
ATOM 1029 N N . ALA A 1 130 ? -9.464 9.895 8.303 1.00 95.88 130 ALA A N 1
ATOM 1030 C CA . ALA A 1 130 ? -8.626 8.847 8.894 1.00 95.88 130 ALA A CA 1
ATOM 1031 C C . ALA A 1 130 ? -8.219 9.150 10.345 1.00 95.88 130 ALA A C 1
ATOM 1033 O O . ALA A 1 130 ? -8.325 8.260 11.187 1.00 95.88 130 ALA A O 1
ATOM 1034 N N . GLY A 1 131 ? -7.927 10.412 10.680 1.00 93.88 131 GLY A N 1
ATOM 1035 C CA . GLY A 1 131 ? -7.637 10.820 12.062 1.00 93.88 131 GLY A CA 1
ATOM 1036 C C . GLY A 1 131 ? -8.807 10.629 13.044 1.00 93.88 131 GLY A C 1
ATOM 1037 O O . GLY A 1 131 ? -8.613 10.649 14.251 1.00 93.88 131 GLY A O 1
ATOM 1038 N N . LYS A 1 132 ? -10.034 10.410 12.547 1.00 94.75 132 LYS A N 1
ATOM 1039 C CA . LYS A 1 132 ? -11.241 10.137 13.353 1.00 94.75 132 LYS A CA 1
ATOM 1040 C C . LYS A 1 132 ? -11.649 8.658 13.355 1.00 94.75 132 LYS A C 1
ATOM 1042 O O . LYS A 1 132 ? -12.724 8.323 13.855 1.00 94.75 132 LYS A O 1
ATOM 1047 N N . VAL A 1 133 ? -10.864 7.778 12.734 1.00 94.44 133 VAL A N 1
ATOM 1048 C CA . VAL A 1 133 ? -11.140 6.337 12.682 1.00 94.44 133 VAL A CA 1
ATOM 1049 C C . VAL A 1 133 ? -10.322 5.640 13.764 1.00 94.44 133 VAL A C 1
ATOM 1051 O O . VAL A 1 133 ? -9.102 5.585 13.682 1.00 94.44 133 VAL A O 1
ATOM 1054 N N . THR A 1 134 ? -11.006 5.091 14.768 1.00 89.12 134 THR A N 1
ATOM 1055 C CA . THR A 1 134 ? -10.388 4.451 15.944 1.00 89.12 134 THR A CA 1
ATOM 1056 C C . THR A 1 134 ? -10.290 2.927 15.842 1.00 89.12 134 THR A C 1
ATOM 1058 O O . THR A 1 134 ? -9.686 2.290 16.692 1.00 89.12 134 THR A O 1
ATOM 1061 N N . ASN A 1 135 ? -10.885 2.314 14.815 1.00 90.81 135 ASN A N 1
ATOM 1062 C CA . ASN A 1 135 ? -10.978 0.857 14.662 1.00 90.81 135 ASN A CA 1
ATOM 1063 C C . ASN A 1 135 ? -10.146 0.295 13.492 1.00 90.81 135 ASN A C 1
ATOM 1065 O O . ASN A 1 135 ? -10.411 -0.825 13.025 1.00 90.81 135 ASN A O 1
ATOM 1069 N N . LEU A 1 136 ? -9.173 1.073 13.004 1.00 96.38 136 LEU A N 1
ATOM 1070 C CA . LEU A 1 136 ? -8.146 0.574 12.093 1.00 96.38 136 LEU A CA 1
ATOM 1071 C C . LEU A 1 136 ? -7.309 -0.487 12.809 1.00 96.38 136 LEU A C 1
ATOM 1073 O O . LEU A 1 136 ? -6.941 -0.327 13.970 1.00 96.38 136 LEU A O 1
ATOM 1077 N N . LYS A 1 137 ? -7.015 -1.578 12.107 1.00 97.56 137 LYS A N 1
ATOM 1078 C CA . LYS A 1 137 ? -6.152 -2.658 12.587 1.00 97.56 137 LYS A CA 1
ATOM 1079 C C . LYS A 1 137 ? -4.914 -2.742 11.706 1.00 97.56 137 LYS A C 1
ATOM 1081 O O . LYS A 1 137 ? -5.065 -2.631 10.487 1.00 97.56 137 LYS A O 1
ATOM 1086 N N . PRO A 1 138 ? -3.712 -2.940 12.274 1.00 98.31 138 PRO A N 1
ATOM 1087 C CA . PRO A 1 138 ? -2.523 -3.175 11.467 1.00 98.31 138 PRO A CA 1
ATOM 1088 C C . PRO A 1 138 ? -2.786 -4.274 10.425 1.00 98.31 138 PRO A C 1
ATOM 1090 O O . PRO A 1 138 ? -3.449 -5.267 10.711 1.00 98.31 138 PRO A O 1
ATOM 1093 N N . GLY A 1 139 ? -2.333 -4.049 9.196 1.00 98.44 139 GLY A N 1
ATOM 1094 C CA . GLY A 1 139 ? -2.621 -4.877 8.028 1.00 98.44 139 GLY A CA 1
ATOM 1095 C C . GLY A 1 139 ? -3.828 -4.437 7.192 1.00 98.44 139 GLY A C 1
ATOM 1096 O O . GLY A 1 139 ? -3.944 -4.875 6.047 1.00 98.44 139 GLY A O 1
ATOM 1097 N N . ASP A 1 140 ? -4.688 -3.549 7.699 1.00 98.75 140 ASP A N 1
ATOM 1098 C CA . ASP A 1 140 ? -5.808 -2.998 6.932 1.00 98.75 140 ASP A CA 1
ATOM 1099 C C . ASP A 1 140 ? -5.331 -2.283 5.664 1.00 98.75 140 ASP A C 1
ATOM 1101 O O . ASP A 1 140 ? -4.521 -1.356 5.716 1.00 98.75 140 ASP A O 1
ATOM 1105 N N . ILE A 1 141 ? -5.901 -2.660 4.522 1.00 98.62 141 ILE A N 1
ATOM 1106 C CA . ILE A 1 141 ? -5.724 -1.931 3.268 1.00 98.62 141 ILE A CA 1
ATOM 1107 C C . ILE A 1 141 ? -6.790 -0.841 3.213 1.00 98.62 141 ILE A C 1
ATOM 1109 O O . ILE A 1 141 ? -7.986 -1.117 3.317 1.00 98.62 141 ILE A O 1
ATOM 1113 N N . VAL A 1 142 ? -6.372 0.400 3.012 1.00 98.31 142 VAL A N 1
ATOM 1114 C CA . VAL A 1 142 ? -7.230 1.583 3.069 1.00 98.31 142 VAL A CA 1
ATOM 1115 C C . VAL A 1 142 ? -7.370 2.191 1.682 1.00 98.31 142 VAL A C 1
ATOM 1117 O O . VAL A 1 142 ? -6.377 2.513 1.034 1.00 98.31 142 VAL A O 1
ATOM 1120 N N . GLY A 1 143 ? -8.617 2.352 1.233 1.00 97.69 143 GLY A N 1
ATOM 1121 C CA . GLY A 1 143 ? -8.976 3.084 0.022 1.00 97.69 143 GLY A CA 1
ATOM 1122 C C . GLY A 1 143 ? -9.632 4.421 0.357 1.00 97.69 143 GLY A C 1
ATOM 1123 O O . GLY A 1 143 ? -10.559 4.493 1.171 1.00 97.69 143 GLY A O 1
ATOM 1124 N N . TRP A 1 144 ? -9.175 5.484 -0.296 1.00 96.94 144 TRP A N 1
ATOM 1125 C CA . TRP A 1 144 ? -9.551 6.861 0.026 1.00 96.94 144 TRP A CA 1
ATOM 1126 C C . TRP A 1 144 ? -10.714 7.368 -0.836 1.00 96.94 144 TRP A C 1
ATOM 1128 O O . TRP A 1 144 ? -10.926 6.910 -1.960 1.00 96.94 144 TRP A O 1
ATOM 1138 N N . LYS A 1 145 ? -11.520 8.287 -0.293 1.00 95.62 145 LYS A N 1
ATOM 1139 C CA . LYS A 1 145 ? -12.730 8.813 -0.946 1.00 95.62 145 LYS A CA 1
ATOM 1140 C C . LYS A 1 145 ? -12.454 10.064 -1.772 1.00 95.62 145 LYS A C 1
ATOM 1142 O O . LYS A 1 145 ? -13.053 10.230 -2.832 1.00 95.62 145 LYS A O 1
ATOM 1147 N N . ASP A 1 146 ? -11.620 10.943 -1.241 1.00 94.19 146 ASP A N 1
ATOM 1148 C CA . ASP A 1 146 ? -11.325 12.292 -1.724 1.00 94.19 146 ASP A CA 1
ATOM 1149 C C . ASP A 1 146 ? -9.970 12.398 -2.438 1.00 94.19 146 ASP A C 1
ATOM 1151 O O . ASP A 1 146 ? -9.698 13.408 -3.077 1.00 94.19 146 ASP A O 1
ATOM 1155 N N . ILE A 1 147 ? -9.161 11.337 -2.401 1.00 93.69 147 ILE A N 1
ATOM 1156 C CA . ILE A 1 147 ? -7.938 11.188 -3.194 1.00 93.69 147 ILE A CA 1
ATOM 1157 C C . ILE A 1 147 ? -7.916 9.822 -3.884 1.00 93.69 147 ILE A C 1
ATOM 1159 O O . ILE A 1 147 ? -8.444 8.836 -3.367 1.00 93.69 147 ILE A O 1
ATOM 1163 N N . VAL A 1 148 ? -7.296 9.745 -5.064 1.00 92.88 148 VAL A N 1
ATOM 1164 C CA . VAL A 1 148 ? -7.069 8.469 -5.762 1.00 92.88 148 VAL A CA 1
ATOM 1165 C C . VAL A 1 148 ? -5.813 7.830 -5.189 1.00 92.88 148 VAL A C 1
ATOM 1167 O O . VAL A 1 148 ? -4.704 8.076 -5.660 1.00 92.88 148 VAL A O 1
ATOM 1170 N N . HIS A 1 149 ? -5.985 7.053 -4.122 1.00 95.62 149 HIS A N 1
ATOM 1171 C CA . HIS A 1 149 ? -4.870 6.413 -3.433 1.00 95.62 149 HIS A CA 1
ATOM 1172 C C . HIS A 1 149 ? -5.290 5.114 -2.741 1.00 95.62 149 HIS A C 1
ATOM 1174 O O . HIS A 1 149 ? -6.489 4.878 -2.540 1.00 95.62 149 HIS A O 1
ATOM 1180 N N . MET A 1 150 ? -4.307 4.290 -2.377 1.00 96.19 150 MET A N 1
ATOM 1181 C CA . MET A 1 150 ? -4.456 3.118 -1.512 1.00 96.19 150 MET A CA 1
ATOM 1182 C C . MET A 1 150 ? -3.178 2.867 -0.707 1.00 96.19 150 MET A C 1
ATOM 1184 O O . MET A 1 150 ? -2.071 3.025 -1.226 1.00 96.19 150 MET A O 1
ATOM 1188 N N . ASN A 1 151 ? -3.335 2.428 0.540 1.00 96.88 151 ASN A N 1
ATOM 1189 C CA . ASN A 1 151 ? -2.236 2.205 1.484 1.00 96.88 151 ASN A CA 1
ATOM 1190 C C . ASN A 1 151 ? -2.509 1.012 2.384 1.00 96.88 151 ASN A C 1
ATOM 1192 O O . ASN A 1 151 ? -3.634 0.520 2.436 1.00 96.88 151 ASN A O 1
ATOM 1196 N N . ILE A 1 152 ? -1.494 0.600 3.140 1.00 98.69 152 ILE A N 1
ATOM 1197 C CA . ILE A 1 152 ? -1.616 -0.451 4.147 1.00 98.69 152 ILE A CA 1
ATOM 1198 C C . ILE A 1 152 ? -1.264 0.157 5.497 1.00 98.69 152 ILE A C 1
ATOM 1200 O O . ILE A 1 152 ? -0.158 0.666 5.681 1.00 98.69 152 ILE A O 1
ATOM 1204 N N . TYR A 1 153 ? -2.215 0.139 6.421 1.00 98.62 153 TYR A N 1
ATOM 1205 C CA . TYR A 1 153 ? -2.021 0.626 7.779 1.00 98.62 153 TYR A CA 1
ATOM 1206 C C . TYR A 1 153 ? -1.130 -0.343 8.559 1.00 98.62 153 TYR A C 1
ATOM 1208 O O . TYR A 1 153 ? -1.355 -1.551 8.534 1.00 98.62 153 TYR A O 1
ATOM 1216 N N . ALA A 1 154 ? -0.124 0.171 9.257 1.00 98.19 154 ALA A N 1
ATOM 1217 C CA . ALA A 1 154 ? 0.881 -0.621 9.965 1.00 98.19 154 ALA A CA 1
ATOM 1218 C C . ALA A 1 154 ? 0.808 -0.476 11.497 1.00 98.19 154 ALA A C 1
ATOM 1220 O O . ALA A 1 154 ? 1.618 -1.077 12.196 1.00 98.19 154 ALA A O 1
ATOM 1221 N N . GLY A 1 155 ? -0.168 0.276 12.017 1.00 97.00 155 GLY A N 1
ATOM 1222 C CA . GLY A 1 155 ? -0.322 0.562 13.445 1.00 97.00 155 GLY A CA 1
ATOM 1223 C C . GLY A 1 155 ? 0.009 2.008 13.792 1.00 97.00 155 GLY A C 1
ATOM 1224 O O . GLY A 1 155 ? 0.012 2.872 12.917 1.00 97.00 155 GLY A O 1
ATOM 1225 N N . GLU A 1 156 ? 0.273 2.262 15.069 1.00 96.31 156 GLU A N 1
ATOM 1226 C CA . GLU A 1 156 ? 0.650 3.581 15.582 1.00 96.31 156 GLU A CA 1
ATOM 1227 C C . GLU A 1 156 ? 2.019 3.497 16.254 1.00 96.31 156 GLU A C 1
ATOM 1229 O O . GLU A 1 156 ? 2.388 2.450 16.794 1.00 96.31 156 GLU A O 1
ATOM 1234 N N . ASN A 1 157 ? 2.787 4.582 16.198 1.00 95.62 157 ASN A N 1
ATOM 1235 C CA . ASN A 1 157 ? 3.996 4.710 17.008 1.00 95.62 157 ASN A CA 1
ATOM 1236 C C . ASN A 1 157 ? 3.659 5.197 18.432 1.00 95.62 157 ASN A C 1
ATOM 1238 O O . ASN A 1 157 ? 2.505 5.465 18.764 1.00 95.62 157 ASN A O 1
ATOM 1242 N N . SER A 1 158 ? 4.679 5.350 19.278 1.00 95.88 158 SER A N 1
ATOM 1243 C CA . SER A 1 158 ? 4.536 5.848 20.655 1.00 95.88 158 SER A CA 1
ATOM 1244 C C . SER A 1 158 ? 3.979 7.273 20.764 1.00 95.88 158 SER A C 1
ATOM 1246 O O . SER A 1 158 ? 3.566 7.675 21.845 1.00 95.88 158 SER A O 1
ATOM 1248 N N . TYR A 1 159 ? 3.969 8.033 19.667 1.00 93.88 159 TYR A N 1
ATOM 1249 C CA . TYR A 1 159 ? 3.430 9.392 19.596 1.00 93.88 159 TYR A CA 1
ATOM 1250 C C . TYR A 1 159 ? 1.967 9.424 19.119 1.00 93.88 159 TYR A C 1
ATOM 1252 O O . TYR A 1 159 ? 1.395 10.500 18.972 1.00 93.88 159 TYR A O 1
ATOM 1260 N N . GLY A 1 160 ? 1.357 8.259 18.863 1.00 92.12 160 GLY A N 1
ATOM 1261 C CA . GLY A 1 160 ? -0.006 8.147 18.335 1.00 92.12 160 GLY A CA 1
ATOM 1262 C C . GLY A 1 160 ? -0.122 8.442 16.836 1.00 92.12 160 GLY A C 1
ATOM 1263 O O . GLY A 1 160 ? -1.231 8.578 16.315 1.00 92.12 160 GLY A O 1
ATOM 1264 N N . GLU A 1 161 ? 0.997 8.545 16.113 1.00 95.44 161 GLU A N 1
ATOM 1265 C CA . GLU A 1 161 ? 0.977 8.772 14.669 1.00 95.44 161 GLU A CA 1
ATOM 1266 C C . GLU A 1 161 ? 0.668 7.476 13.927 1.00 95.44 161 GLU A C 1
ATOM 1268 O O . GLU A 1 161 ? 1.281 6.431 14.170 1.00 95.44 161 GLU A O 1
ATOM 1273 N N . LYS A 1 162 ? -0.247 7.560 12.959 1.00 96.31 162 LYS A N 1
ATOM 1274 C CA . LYS A 1 162 ? -0.599 6.428 12.103 1.00 96.31 162 LYS A CA 1
ATOM 1275 C C . LYS A 1 162 ? 0.535 6.116 11.141 1.00 96.31 162 LYS A C 1
ATOM 1277 O O . LYS A 1 162 ? 0.951 6.956 10.341 1.00 96.31 162 LYS A O 1
ATOM 1282 N N . LEU A 1 163 ? 0.982 4.872 11.182 1.00 97.94 163 LEU A N 1
ATOM 1283 C CA . LEU A 1 163 ? 2.051 4.352 10.352 1.00 97.94 163 LEU A CA 1
ATOM 1284 C C . LEU A 1 163 ? 1.488 3.627 9.134 1.00 97.94 163 LEU A C 1
ATOM 1286 O O . LEU A 1 163 ? 0.501 2.894 9.232 1.00 97.94 163 LEU A O 1
ATOM 1290 N N . TRP A 1 164 ? 2.144 3.787 7.985 1.00 98.19 164 TRP A N 1
ATOM 1291 C CA . TRP A 1 164 ? 1.682 3.187 6.736 1.00 98.19 164 TRP A CA 1
ATOM 1292 C C . TRP A 1 164 ? 2.822 2.637 5.891 1.00 98.19 164 TRP A C 1
ATOM 1294 O O . TRP A 1 164 ? 3.919 3.196 5.852 1.00 98.19 164 TRP A O 1
ATOM 1304 N N . LEU A 1 165 ? 2.509 1.587 5.137 1.00 98.31 165 LEU A N 1
ATOM 1305 C CA . LEU A 1 165 ? 3.209 1.256 3.903 1.00 98.31 165 LEU A CA 1
ATOM 1306 C C . LEU A 1 165 ? 2.498 1.944 2.734 1.00 98.31 165 LEU A C 1
ATOM 1308 O O . LEU A 1 165 ? 1.270 1.889 2.592 1.00 98.31 165 LEU A O 1
ATOM 1312 N N . ASP A 1 166 ? 3.286 2.606 1.893 1.00 96.88 166 ASP A N 1
ATOM 1313 C CA . ASP A 1 166 ? 2.815 3.397 0.761 1.00 96.88 166 ASP A CA 1
ATOM 1314 C C . ASP A 1 166 ? 3.552 2.944 -0.502 1.00 96.88 166 ASP A C 1
ATOM 1316 O O . ASP A 1 166 ? 4.779 2.885 -0.544 1.00 96.88 166 ASP A O 1
ATOM 1320 N N . GLY A 1 167 ? 2.785 2.597 -1.533 1.00 94.62 167 GLY A N 1
ATOM 1321 C CA . GLY A 1 167 ? 3.294 2.309 -2.875 1.00 94.62 167 GLY A CA 1
ATOM 1322 C C . GLY A 1 167 ? 2.929 3.389 -3.887 1.00 94.62 167 GLY A C 1
ATOM 1323 O O . GLY A 1 167 ? 3.018 3.168 -5.091 1.00 94.62 167 GLY A O 1
ATOM 1324 N N . GLY A 1 168 ? 2.443 4.535 -3.426 1.00 92.94 168 GLY A N 1
ATOM 1325 C CA . GLY A 1 168 ? 2.050 5.667 -4.242 1.00 92.94 168 GLY A CA 1
ATOM 1326 C C . GLY A 1 168 ? 3.164 6.692 -4.414 1.00 92.94 168 GLY A C 1
ATOM 1327 O O . GLY A 1 168 ? 4.349 6.445 -4.194 1.00 92.94 168 GLY A O 1
ATOM 1328 N N . SER A 1 169 ? 2.749 7.885 -4.830 1.00 91.81 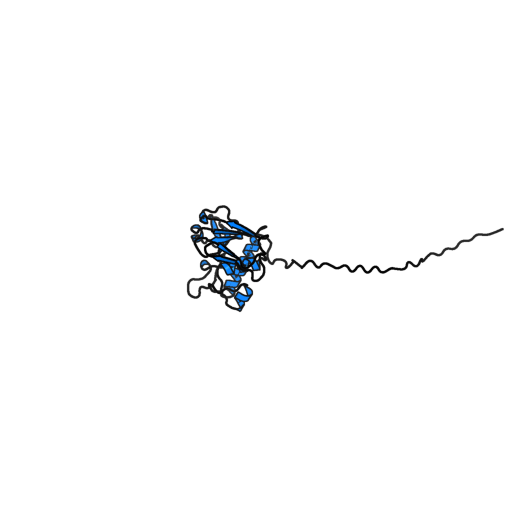169 SER A N 1
ATOM 1329 C CA . SER A 1 169 ? 3.641 9.015 -5.094 1.00 91.81 169 SER A CA 1
ATOM 1330 C C . SER A 1 169 ? 4.490 9.384 -3.865 1.00 91.81 169 SER A C 1
ATOM 1332 O O . SER A 1 169 ? 5.668 9.714 -4.013 1.00 91.81 169 SER A O 1
ATOM 1334 N N . ALA A 1 170 ? 3.940 9.278 -2.652 1.00 91.75 170 ALA A N 1
ATOM 1335 C CA . ALA A 1 170 ? 4.655 9.628 -1.428 1.00 91.75 170 ALA A CA 1
ATOM 1336 C C . ALA A 1 170 ? 5.881 8.729 -1.182 1.00 91.75 170 ALA A C 1
ATOM 1338 O O . ALA A 1 170 ? 6.865 9.194 -0.616 1.00 91.75 170 ALA A O 1
ATOM 1339 N N . ALA A 1 171 ? 5.897 7.492 -1.681 1.00 91.38 171 ALA A N 1
ATOM 1340 C CA . ALA A 1 171 ? 7.038 6.584 -1.556 1.00 91.38 171 ALA A CA 1
ATOM 1341 C C . ALA A 1 171 ? 8.170 6.806 -2.582 1.00 91.38 171 ALA A C 1
ATOM 1343 O O . ALA A 1 171 ? 9.124 6.018 -2.648 1.00 91.38 171 ALA A O 1
ATOM 1344 N N . THR A 1 172 ? 8.072 7.869 -3.388 1.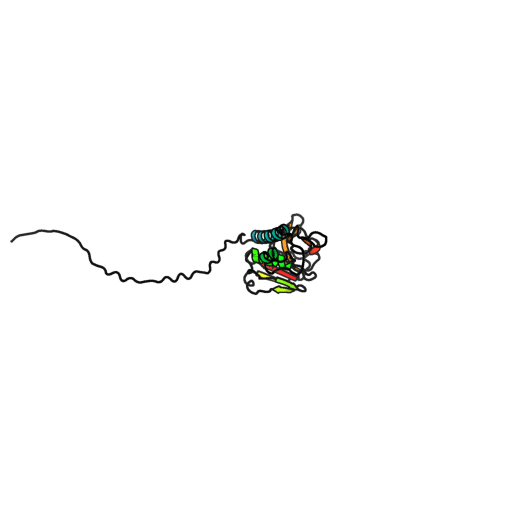00 94.00 172 THR A N 1
ATOM 1345 C CA . THR A 1 172 ? 9.025 8.191 -4.459 1.00 94.00 172 THR A CA 1
ATOM 1346 C C . THR A 1 172 ? 9.776 9.490 -4.223 1.00 94.00 172 THR A C 1
ATOM 1348 O O . THR A 1 172 ? 9.253 10.410 -3.596 1.00 94.00 172 THR A O 1
ATOM 1351 N N . ALA A 1 173 ? 11.000 9.563 -4.741 1.00 89.94 173 ALA A N 1
ATOM 1352 C CA . ALA A 1 173 ? 11.817 10.762 -4.694 1.00 89.94 173 ALA A CA 1
ATOM 1353 C C . ALA A 1 173 ? 11.190 11.879 -5.554 1.00 89.94 173 ALA A C 1
ATOM 1355 O O . ALA A 1 173 ? 10.536 11.582 -6.568 1.00 89.94 173 ALA A O 1
ATOM 1356 N N . PRO A 1 174 ? 11.386 13.156 -5.178 1.00 83.25 174 PRO A N 1
ATOM 1357 C CA . PRO A 1 174 ? 11.031 14.278 -6.038 1.00 83.25 174 PRO A CA 1
ATOM 1358 C C . PRO A 1 174 ? 11.825 14.227 -7.356 1.00 83.25 174 PRO A C 1
ATOM 1360 O O . PRO A 1 174 ? 12.930 13.693 -7.408 1.00 83.25 174 PRO A O 1
ATOM 1363 N N . GLY A 1 175 ? 11.249 14.772 -8.432 1.00 82.56 175 GLY A N 1
ATOM 1364 C CA . GLY A 1 175 ? 11.870 14.821 -9.763 1.00 82.56 175 GLY A CA 1
ATOM 1365 C C . GLY A 1 175 ? 11.109 14.051 -10.847 1.00 82.56 175 GLY A C 1
ATOM 1366 O O . GLY A 1 175 ? 10.029 13.502 -10.618 1.00 82.56 175 GLY A O 1
ATOM 1367 N N . ARG A 1 176 ? 11.653 14.039 -12.070 1.00 84.12 176 ARG A N 1
ATOM 1368 C CA . ARG A 1 176 ? 11.096 13.312 -13.223 1.00 84.12 176 ARG A CA 1
ATOM 1369 C C . ARG A 1 176 ? 12.198 12.448 -13.863 1.00 84.12 176 ARG A C 1
ATOM 1371 O O . ARG A 1 176 ? 13.181 13.013 -14.323 1.00 84.12 176 ARG A O 1
ATOM 1378 N N . PRO A 1 177 ? 12.051 11.111 -13.924 1.00 87.19 177 PRO A N 1
ATOM 1379 C CA . PRO A 1 177 ? 10.948 10.318 -13.386 1.00 87.19 177 PRO A CA 1
ATOM 1380 C C . PRO A 1 177 ? 11.044 10.148 -11.860 1.00 87.19 177 PRO A C 1
ATOM 1382 O O . PRO A 1 177 ? 12.129 10.026 -11.300 1.00 87.19 177 PRO A O 1
ATOM 1385 N N . ARG A 1 178 ? 9.890 10.068 -11.191 1.00 94.12 178 ARG A N 1
ATOM 1386 C CA . ARG A 1 178 ? 9.803 9.819 -9.745 1.00 94.12 178 ARG A CA 1
ATOM 1387 C C . ARG A 1 178 ? 10.154 8.365 -9.439 1.00 94.12 178 ARG A C 1
ATOM 1389 O O . ARG A 1 178 ? 9.410 7.475 -9.852 1.00 94.12 178 ARG A O 1
ATOM 1396 N N . ARG A 1 179 ? 11.267 8.109 -8.749 1.00 95.38 179 ARG A N 1
ATOM 1397 C CA . ARG A 1 179 ? 11.770 6.753 -8.446 1.00 95.38 179 ARG A CA 1
ATOM 1398 C C . ARG A 1 179 ? 11.406 6.316 -7.035 1.00 95.38 179 ARG A C 1
ATOM 1400 O O . ARG A 1 179 ? 11.444 7.132 -6.118 1.00 95.38 179 ARG A O 1
ATOM 1407 N N . TYR A 1 180 ? 11.072 5.043 -6.855 1.00 96.19 180 TYR A N 1
ATOM 1408 C CA . TYR A 1 180 ? 10.816 4.485 -5.527 1.00 96.19 180 TYR A CA 1
ATOM 1409 C C . TYR A 1 180 ? 12.104 4.375 -4.714 1.00 96.19 180 TYR A C 1
ATOM 1411 O O . TYR A 1 180 ? 13.112 3.886 -5.214 1.00 96.19 180 TYR A O 1
ATOM 1419 N N . TYR A 1 181 ? 12.043 4.810 -3.455 1.00 95.56 181 TYR A N 1
ATOM 1420 C CA . TYR A 1 181 ? 13.161 4.696 -2.511 1.00 95.56 181 TYR A CA 1
ATOM 1421 C C . TYR A 1 181 ? 12.734 4.177 -1.135 1.00 95.56 181 TYR A C 1
ATOM 1423 O O . TYR A 1 181 ? 13.553 3.613 -0.417 1.00 95.56 181 TYR A O 1
ATOM 1431 N N . ARG A 1 182 ? 11.449 4.330 -0.781 1.00 95.81 182 ARG A N 1
ATOM 1432 C CA . ARG A 1 182 ? 10.938 4.029 0.564 1.00 95.81 182 ARG A CA 1
ATOM 1433 C C . ARG A 1 182 ? 9.645 3.215 0.608 1.00 95.81 182 ARG A C 1
ATOM 1435 O O . ARG A 1 182 ? 9.000 3.168 1.645 1.00 95.81 182 ARG A O 1
ATOM 1442 N N . ALA A 1 183 ? 9.263 2.539 -0.478 1.00 95.88 183 ALA A N 1
ATOM 1443 C CA . ALA A 1 183 ? 8.042 1.716 -0.501 1.00 95.88 183 ALA A CA 1
ATOM 1444 C C . ALA A 1 183 ? 8.062 0.533 0.490 1.00 95.88 183 ALA A C 1
ATOM 1446 O O . ALA A 1 183 ? 7.034 -0.074 0.766 1.00 95.88 183 ALA A O 1
ATOM 1447 N N . ASN A 1 184 ? 9.233 0.174 1.021 1.00 97.00 184 ASN A N 1
ATOM 1448 C CA . ASN A 1 184 ? 9.395 -0.825 2.077 1.00 97.00 184 ASN A CA 1
ATOM 1449 C C . ASN A 1 184 ? 9.411 -0.238 3.497 1.00 97.00 184 ASN A C 1
ATOM 1451 O O . ASN A 1 184 ? 9.514 -1.001 4.459 1.00 97.00 184 ASN A O 1
ATOM 1455 N N . GLN A 1 185 ? 9.409 1.086 3.641 1.00 97.56 185 GLN A N 1
ATOM 1456 C CA . GLN A 1 185 ? 9.495 1.745 4.938 1.00 97.56 185 GLN A CA 1
ATOM 1457 C C . GLN A 1 185 ? 8.094 1.989 5.490 1.00 97.56 185 GLN A C 1
ATOM 1459 O O . GLN A 1 185 ? 7.209 2.467 4.783 1.00 97.56 185 GLN A O 1
ATOM 1464 N N . ILE A 1 186 ? 7.922 1.665 6.768 1.00 97.75 186 ILE A N 1
ATOM 1465 C CA . ILE A 1 186 ? 6.731 2.008 7.537 1.00 97.75 186 ILE A CA 1
ATOM 1466 C C . ILE A 1 186 ? 6.957 3.414 8.080 1.00 97.75 186 ILE A C 1
ATOM 1468 O O . ILE A 1 186 ? 7.889 3.620 8.854 1.00 97.75 186 ILE A O 1
ATOM 1472 N N . LEU A 1 187 ? 6.151 4.377 7.640 1.00 96.94 187 LEU A N 1
ATOM 1473 C CA . LEU A 1 187 ? 6.374 5.788 7.949 1.00 96.94 187 LEU A CA 1
ATOM 1474 C C . LEU A 1 187 ? 5.086 6.491 8.375 1.00 96.94 187 LEU A C 1
ATOM 1476 O O . LEU A 1 187 ? 3.999 6.093 7.937 1.00 96.94 187 LEU A O 1
ATOM 1480 N N . PRO A 1 188 ? 5.207 7.561 9.177 1.00 94.81 188 PRO A N 1
ATOM 1481 C CA . PRO A 1 188 ? 4.112 8.488 9.380 1.00 94.81 188 PRO A CA 1
ATOM 1482 C C . PRO A 1 188 ? 3.841 9.240 8.067 1.00 94.81 188 PRO A C 1
ATOM 1484 O O . PRO A 1 188 ? 4.739 9.817 7.449 1.00 94.81 188 PRO A O 1
ATOM 1487 N N . TYR A 1 189 ? 2.587 9.217 7.620 1.00 93.38 189 TYR A N 1
ATOM 1488 C CA . TYR A 1 189 ? 2.105 9.994 6.474 1.00 93.38 189 TYR A CA 1
ATOM 1489 C C . TYR A 1 189 ? 0.948 10.882 6.933 1.00 93.38 189 TYR A C 1
ATOM 1491 O O . TYR A 1 189 ? -0.177 10.748 6.464 1.00 93.38 189 TYR A O 1
ATOM 1499 N N . ASN A 1 190 ? 1.233 11.797 7.860 1.00 90.69 190 ASN A N 1
ATOM 1500 C CA . ASN A 1 190 ? 0.236 12.562 8.626 1.00 90.69 190 ASN A CA 1
ATOM 1501 C C . ASN A 1 190 ? -0.754 13.361 7.754 1.00 90.69 190 ASN A C 1
ATOM 1503 O O . ASN A 1 190 ? -1.874 13.637 8.175 1.00 90.69 190 ASN A O 1
ATOM 1507 N N . TYR A 1 191 ? -0.403 13.678 6.499 1.00 93.38 191 TYR A N 1
ATOM 1508 C CA . TYR A 1 191 ? -1.344 14.291 5.550 1.00 93.38 191 TYR A CA 1
ATOM 1509 C C . TYR A 1 191 ? -2.601 13.429 5.313 1.00 93.38 191 TYR A C 1
ATOM 1511 O O . TYR A 1 191 ? -3.679 13.963 5.047 1.00 93.38 191 TYR A O 1
ATOM 1519 N N . LEU A 1 192 ? -2.480 12.104 5.449 1.00 95.69 192 LEU A N 1
ATOM 1520 C CA . LEU A 1 192 ? -3.569 11.145 5.291 1.00 95.69 192 LEU A CA 1
ATOM 1521 C C . LEU A 1 192 ? -4.670 11.319 6.344 1.00 95.69 192 LEU A C 1
ATOM 1523 O O . LEU A 1 192 ? -5.833 11.058 6.041 1.00 95.69 192 LEU A O 1
ATOM 1527 N N . ASP A 1 193 ? -4.360 11.831 7.538 1.00 95.44 193 ASP A N 1
ATOM 1528 C CA . ASP A 1 193 ? -5.346 11.984 8.618 1.00 95.44 193 ASP A CA 1
ATOM 1529 C C . ASP A 1 193 ? -6.482 12.949 8.264 1.00 95.44 193 ASP A C 1
ATOM 1531 O O . ASP A 1 193 ? -7.610 12.805 8.754 1.00 95.44 193 ASP A O 1
ATOM 1535 N N . ASN A 1 194 ? -6.212 13.890 7.356 1.00 96.38 194 ASN A N 1
ATOM 1536 C CA . ASN A 1 194 ? -7.186 14.859 6.867 1.00 96.38 194 ASN A CA 1
ATOM 1537 C C . ASN A 1 194 ? -8.085 14.326 5.746 1.00 96.38 194 ASN A C 1
ATOM 1539 O O . ASN A 1 194 ? -9.131 14.933 5.482 1.00 96.38 194 ASN A O 1
ATOM 1543 N N . HIS A 1 195 ? -7.730 13.189 5.144 1.00 96.62 195 HIS A N 1
ATOM 1544 C CA . HIS A 1 195 ? -8.464 12.569 4.048 1.00 96.62 195 HIS A CA 1
ATOM 1545 C C . HIS A 1 195 ? -9.511 11.572 4.534 1.00 96.62 195 HIS A C 1
ATOM 1547 O O . HIS A 1 195 ? -9.408 10.973 5.608 1.00 96.62 195 HIS A O 1
ATOM 1553 N N . LYS A 1 196 ? -10.570 11.401 3.741 1.00 97.00 196 LYS A N 1
ATOM 1554 C CA . LYS A 1 196 ? -11.692 10.518 4.071 1.00 97.00 196 LYS A CA 1
ATOM 1555 C C . LYS A 1 196 ? -11.397 9.101 3.593 1.00 97.00 196 LYS A C 1
ATOM 1557 O O . LYS A 1 196 ? -11.228 8.866 2.399 1.00 97.00 196 LYS A O 1
ATOM 1562 N N . ILE A 1 197 ? -11.448 8.133 4.502 1.00 97.50 197 ILE A N 1
ATOM 1563 C CA . ILE A 1 197 ? -11.441 6.716 4.128 1.00 97.50 197 ILE A CA 1
ATOM 1564 C C . ILE A 1 197 ? -12.809 6.375 3.534 1.00 97.50 197 ILE A C 1
ATOM 1566 O O . ILE A 1 197 ? -13.837 6.701 4.131 1.00 97.50 197 ILE A O 1
ATOM 1570 N N . SER A 1 198 ? -12.815 5.726 2.368 1.00 97.31 198 SER A N 1
ATOM 1571 C CA . SER A 1 198 ? -14.018 5.208 1.705 1.00 97.31 198 SER A CA 1
ATOM 1572 C C . SER A 1 198 ? -14.292 3.753 2.084 1.00 97.31 198 SER A C 1
ATOM 1574 O O . SER A 1 198 ? -15.433 3.339 2.307 1.00 97.31 198 SER A O 1
ATOM 1576 N N . PHE A 1 199 ? -13.234 2.949 2.158 1.00 97.25 199 PHE A N 1
ATOM 1577 C CA . PHE A 1 199 ? -13.333 1.556 2.556 1.00 97.25 199 PHE A CA 1
ATOM 1578 C C . PHE A 1 199 ? -12.026 1.044 3.153 1.00 97.25 199 PHE A C 1
ATOM 1580 O O . PHE A 1 199 ? -10.944 1.561 2.880 1.00 97.25 199 PHE A O 1
ATOM 1587 N N . ILE A 1 200 ? -12.166 -0.019 3.932 1.00 98.12 200 ILE A N 1
ATOM 1588 C CA . ILE A 1 200 ? -11.084 -0.854 4.432 1.00 98.12 200 ILE A CA 1
ATOM 1589 C C . ILE A 1 200 ? -11.275 -2.251 3.839 1.00 98.12 200 ILE A C 1
ATOM 1591 O O . ILE A 1 200 ? -12.391 -2.778 3.856 1.00 98.12 200 ILE A O 1
ATOM 1595 N N . ILE A 1 201 ? -10.201 -2.856 3.341 1.00 98.12 201 ILE A N 1
ATOM 1596 C CA . ILE A 1 201 ? -10.131 -4.292 3.070 1.00 98.12 201 ILE A CA 1
ATOM 1597 C C . ILE A 1 201 ? -9.300 -4.907 4.193 1.00 98.12 201 ILE A C 1
ATOM 1599 O O . ILE A 1 201 ? -8.132 -4.565 4.371 1.00 98.12 201 ILE A O 1
ATOM 1603 N N . ARG A 1 202 ? -9.916 -5.813 4.949 1.00 98.12 202 ARG A N 1
ATOM 1604 C CA . ARG A 1 202 ? -9.284 -6.534 6.053 1.00 98.12 202 ARG A CA 1
ATOM 1605 C C . ARG A 1 202 ? -9.167 -8.006 5.700 1.00 98.12 202 ARG A C 1
ATOM 1607 O O . ARG A 1 202 ? -10.188 -8.645 5.442 1.00 98.12 202 ARG A O 1
ATOM 1614 N N . ILE A 1 203 ? -7.954 -8.545 5.700 1.00 97.69 203 ILE A N 1
ATOM 1615 C CA . ILE A 1 203 ? -7.727 -9.983 5.521 1.00 97.69 203 ILE A CA 1
ATOM 1616 C C . ILE A 1 203 ? -8.227 -10.694 6.788 1.00 97.69 203 ILE A C 1
ATOM 1618 O O . ILE A 1 203 ? -7.969 -10.253 7.907 1.00 97.69 203 ILE A O 1
ATOM 1622 N N . LYS A 1 204 ? -9.035 -11.741 6.619 1.00 95.50 204 LYS A N 1
ATOM 1623 C CA . LYS A 1 204 ? -9.586 -12.532 7.725 1.00 95.50 204 LYS A CA 1
ATOM 1624 C C . LYS A 1 204 ? -8.509 -13.482 8.245 1.00 95.50 204 LYS A C 1
ATOM 1626 O O . LYS A 1 204 ? -7.794 -14.069 7.444 1.00 95.50 204 LYS A O 1
ATOM 1631 N N . GLY A 1 205 ? -8.448 -13.661 9.562 1.00 90.81 205 GLY A N 1
ATOM 1632 C CA . GLY A 1 205 ? -7.503 -14.585 10.199 1.00 90.81 205 GLY A CA 1
ATOM 1633 C C . GLY A 1 205 ? -6.098 -14.023 10.447 1.00 90.81 205 GLY A C 1
ATOM 1634 O O . GLY A 1 205 ? -5.242 -14.786 10.880 1.00 90.81 205 GLY A O 1
ATOM 1635 N N . LEU A 1 206 ? -5.870 -12.723 10.202 1.00 90.81 206 LEU A N 1
ATOM 1636 C CA . LEU A 1 206 ? -4.623 -12.019 10.545 1.00 90.81 206 LEU A CA 1
ATOM 1637 C C . LEU A 1 206 ? -4.675 -11.270 11.876 1.00 90.81 206 LEU A C 1
ATOM 1639 O O . LEU A 1 206 ? -5.796 -10.906 12.312 1.00 90.81 206 LEU A O 1
#

Organism: NCBI:txid2838457